Protein AF-A0A1V9YGA6-F1 (afdb_monomer)

Foldseek 3Di:
DDDDPRDDDVQLDDDDPDFLLLLLVVLQVVVVVVVDHQDDPVSSVVSSVCQLPQAAADLDLVVQVVVLVVDQPSWDWDQDPVRDIDIDTSSRHVSLCCQCVVCSVPDPDHHPLVSLLSSLVSDDPVCSLVSQQDAEDAASRCQHHCNQVNSLVSNCVVDDVVHDGHYHYDNVRNCVVVVVVVVCCPDPCNVVQDQDPVNCVVPPPVVCVVRPD

Nearest PDB structures (foldseek):
  4efh-assembly1_A  TM=9.835E-01  e=3.937E-31  Acanthamoeba castellanii
  3ci5-assembly1_A  TM=9.896E-01  e=4.654E-31  unclassified
  8oh4-assembly1_C  TM=9.744E-01  e=7.691E-31  Drosophila
  6jh8-assembly1_A  TM=9.858E-01  e=1.589E-30  Oryctolagus cuniculus
  5ce3-assembly1_A  TM=9.879E-01  e=3.470E-30  Spodoptera frugiperda

InterPro domains:
  IPR004000 Actin family [PF00022] (1-213)
  IPR004000 Actin family [PTHR11937] (1-207)
  IPR004000 Actin family [SM00268] (1-213)
  IPR004001 Actin, conserved site [PS00432] (194-202)
  IPR043129 ATPase, nucleotide binding domain [SSF53067] (1-213)

Structure (mmCIF, N/CA/C/O backbone):
data_AF-A0A1V9YGA6-F1
#
_entry.id   AF-A0A1V9YGA6-F1
#
loop_
_atom_site.group_PDB
_atom_site.id
_atom_site.type_symbol
_atom_site.label_atom_id
_atom_site.label_alt_id
_atom_site.label_comp_id
_atom_site.label_asym_id
_atom_site.label_entity_id
_atom_site.label_seq_id
_atom_site.pdbx_PDB_ins_code
_atom_site.Cartn_x
_atom_site.Cartn_y
_atom_site.Cartn_z
_atom_site.occupancy
_atom_site.B_iso_or_equiv
_atom_site.auth_seq_id
_atom_site.auth_comp_id
_atom_site.auth_asym_id
_atom_site.auth_atom_id
_atom_site.pdbx_PDB_model_num
ATOM 1 N N . VAL A 1 1 ? 3.857 -4.820 -9.522 1.00 95.25 1 VAL A N 1
ATOM 2 C CA . VAL A 1 1 ? 4.664 -4.749 -10.762 1.00 95.25 1 VAL A CA 1
ATOM 3 C C . VAL A 1 1 ? 5.650 -5.904 -10.721 1.00 95.25 1 VAL A C 1
ATOM 5 O O . VAL A 1 1 ? 6.472 -5.903 -9.812 1.00 95.25 1 VAL A O 1
ATOM 8 N N . PRO A 1 2 ? 5.528 -6.907 -11.602 1.00 96.94 2 PRO A N 1
ATOM 9 C CA . PRO A 1 2 ? 6.488 -8.002 -11.688 1.00 96.94 2 PRO A CA 1
ATOM 10 C C . PRO A 1 2 ? 7.711 -7.561 -12.500 1.00 96.94 2 PRO A C 1
ATOM 12 O O . PRO A 1 2 ? 7.572 -6.895 -13.528 1.00 96.94 2 PRO A O 1
ATOM 15 N N . ILE A 1 3 ? 8.900 -7.901 -12.004 1.00 97.00 3 ILE A N 1
ATOM 16 C CA . ILE A 1 3 ? 10.194 -7.541 -12.592 1.00 97.00 3 ILE A CA 1
ATOM 17 C C . ILE A 1 3 ? 11.031 -8.813 -12.674 1.00 97.00 3 ILE A C 1
ATOM 19 O O . ILE A 1 3 ? 11.129 -9.541 -11.686 1.00 97.00 3 ILE A O 1
ATOM 23 N N . TYR A 1 4 ? 11.637 -9.063 -13.829 1.00 95.56 4 TYR A N 1
ATOM 24 C CA . TYR A 1 4 ? 12.538 -10.189 -14.055 1.00 95.56 4 TYR A CA 1
ATOM 25 C C . TYR A 1 4 ? 13.788 -9.699 -14.789 1.00 95.56 4 TYR A C 1
ATOM 27 O O . TYR A 1 4 ? 13.680 -8.916 -15.729 1.00 95.56 4 TYR A O 1
ATOM 35 N N . GLU A 1 5 ? 14.972 -10.076 -14.296 1.00 93.44 5 GLU A N 1
ATOM 36 C CA . GLU A 1 5 ? 16.281 -9.657 -14.839 1.00 93.44 5 GLU A CA 1
ATOM 37 C C . GLU A 1 5 ? 16.422 -8.142 -15.103 1.00 93.44 5 GLU A C 1
ATOM 39 O O . GLU A 1 5 ? 17.083 -7.701 -16.038 1.00 93.44 5 GLU A O 1
ATOM 44 N N . GLY A 1 6 ? 15.798 -7.319 -14.252 1.00 90.31 6 GLY A N 1
ATOM 45 C CA . GLY A 1 6 ? 15.857 -5.856 -14.343 1.00 90.31 6 GLY A CA 1
ATOM 46 C C . GLY A 1 6 ? 14.790 -5.212 -15.234 1.00 90.31 6 GLY A C 1
ATOM 47 O O . GLY A 1 6 ? 14.682 -3.988 -15.234 1.00 90.31 6 GLY A O 1
ATOM 48 N N . TYR A 1 7 ? 13.952 -5.999 -15.913 1.00 90.69 7 TYR A N 1
ATOM 49 C CA . TYR A 1 7 ? 12.876 -5.495 -16.768 1.00 90.69 7 TYR A CA 1
ATOM 50 C C . TYR A 1 7 ? 11.504 -5.730 -16.139 1.00 90.69 7 TYR A C 1
ATOM 52 O O . TYR A 1 7 ? 11.200 -6.812 -15.636 1.00 90.69 7 TYR A O 1
ATOM 60 N N . ALA A 1 8 ? 10.655 -4.702 -16.164 1.00 94.56 8 ALA A N 1
ATOM 61 C CA . ALA A 1 8 ? 9.255 -4.850 -15.787 1.00 94.56 8 ALA A CA 1
ATOM 62 C C . ALA A 1 8 ? 8.503 -5.631 -16.872 1.00 94.56 8 ALA A C 1
ATOM 64 O O . ALA A 1 8 ? 8.746 -5.418 -18.054 1.00 94.56 8 ALA A O 1
ATOM 65 N N . LEU A 1 9 ? 7.563 -6.495 -16.479 1.00 95.56 9 LEU A N 1
ATOM 66 C CA . LEU A 1 9 ? 6.724 -7.266 -17.405 1.00 95.56 9 LEU A CA 1
ATOM 67 C C . LEU A 1 9 ? 5.367 -6.559 -17.582 1.00 95.56 9 LEU A C 1
ATOM 69 O O . LEU A 1 9 ? 4.483 -6.735 -16.735 1.00 95.56 9 LEU A O 1
ATOM 73 N N . PRO A 1 10 ? 5.153 -5.752 -18.645 1.00 94.25 10 PRO A N 1
ATOM 74 C CA . PRO A 1 10 ? 4.028 -4.814 -18.697 1.00 94.25 10 PRO A CA 1
ATOM 75 C C . PRO A 1 10 ? 2.664 -5.507 -18.734 1.00 94.25 10 PRO A C 1
ATOM 77 O O . PRO A 1 10 ? 1.721 -5.058 -18.087 1.00 94.25 10 PRO A O 1
ATOM 80 N N . HIS A 1 11 ? 2.577 -6.645 -19.429 1.00 94.94 11 HIS A N 1
ATOM 81 C CA . HIS A 1 11 ? 1.357 -7.448 -19.568 1.00 94.94 11 HIS A CA 1
ATOM 82 C C . HIS A 1 11 ? 0.834 -7.998 -18.229 1.00 94.94 11 HIS A C 1
ATOM 84 O O . HIS A 1 11 ? -0.358 -8.274 -18.083 1.00 94.94 11 HIS A O 1
ATOM 90 N N . ALA A 1 12 ? 1.717 -8.148 -17.241 1.00 96.62 12 ALA A N 1
ATOM 91 C CA . ALA A 1 12 ? 1.382 -8.684 -15.933 1.00 96.62 12 ALA A CA 1
ATOM 92 C C . ALA A 1 12 ? 1.153 -7.587 -14.878 1.00 96.62 12 ALA A C 1
ATOM 94 O O . ALA A 1 12 ? 0.741 -7.904 -13.762 1.00 96.62 12 ALA A O 1
ATOM 95 N N . ILE A 1 13 ? 1.354 -6.302 -15.199 1.00 96.62 13 ILE A N 1
ATOM 96 C CA . ILE A 1 13 ? 1.106 -5.192 -14.267 1.00 96.62 13 ILE A CA 1
ATOM 97 C C . ILE A 1 13 ? -0.392 -5.088 -13.949 1.00 96.62 13 ILE A C 1
ATOM 99 O O . ILE A 1 13 ? -1.245 -5.068 -14.832 1.00 96.62 13 ILE A O 1
ATOM 103 N N . VAL A 1 14 ? -0.705 -4.991 -12.656 1.00 96.00 14 VAL A N 1
ATOM 104 C CA . VAL A 1 14 ? -2.055 -4.740 -12.144 1.00 96.00 14 VAL A CA 1
ATOM 105 C C . VAL A 1 14 ? -2.049 -3.406 -11.408 1.00 96.00 14 VAL A C 1
ATOM 107 O O . VAL A 1 14 ? -1.163 -3.148 -10.590 1.00 96.00 14 VAL A O 1
ATOM 110 N N . ARG A 1 15 ? -3.036 -2.563 -11.712 1.00 95.19 15 ARG A N 1
ATOM 111 C CA . ARG A 1 15 ? -3.280 -1.290 -11.036 1.00 95.19 15 ARG A CA 1
ATOM 112 C C . ARG A 1 15 ? -4.522 -1.425 -10.166 1.00 95.19 15 ARG A C 1
ATOM 114 O O . ARG A 1 15 ? -5.554 -1.887 -10.639 1.00 95.19 15 ARG A O 1
ATOM 121 N N . LEU A 1 16 ? -4.404 -0.983 -8.922 1.00 94.94 16 LEU A N 1
ATOM 122 C CA . LEU A 1 16 ? -5.501 -0.904 -7.972 1.00 94.94 16 LEU A CA 1
ATOM 123 C C . LEU A 1 16 ? -5.692 0.565 -7.587 1.00 94.94 16 LEU A C 1
ATOM 125 O O . LEU A 1 16 ? -4.798 1.171 -6.998 1.00 94.94 16 LEU A O 1
ATOM 129 N N . ASP A 1 17 ? -6.851 1.135 -7.912 1.00 95.56 17 ASP A N 1
ATOM 130 C CA . ASP A 1 17 ? -7.219 2.505 -7.528 1.00 95.56 17 ASP A CA 1
ATOM 131 C C . ASP A 1 17 ? -7.772 2.530 -6.090 1.00 95.56 17 ASP A C 1
ATOM 133 O O . ASP A 1 17 ? -8.913 2.917 -5.832 1.00 95.56 17 ASP A O 1
ATOM 137 N N . LEU A 1 18 ? -6.957 2.051 -5.149 1.00 95.31 18 LEU A N 1
ATOM 138 C CA . LEU A 1 18 ? -7.221 2.024 -3.712 1.00 95.31 18 LEU A CA 1
ATOM 139 C C . LEU A 1 18 ? -5.894 2.182 -2.970 1.00 95.31 18 LEU A C 1
ATOM 141 O O . LEU A 1 18 ? -4.978 1.376 -3.135 1.00 95.31 18 LEU A O 1
ATOM 145 N N . ALA A 1 19 ? -5.773 3.236 -2.167 1.00 95.44 19 ALA A N 1
ATOM 146 C CA . ALA A 1 19 ? -4.535 3.550 -1.463 1.00 95.44 19 ALA A CA 1
ATOM 147 C C . ALA A 1 19 ? -4.798 4.276 -0.136 1.00 95.44 19 ALA A C 1
ATOM 149 O O . ALA A 1 19 ? -5.919 4.367 0.358 1.00 95.44 19 ALA A O 1
ATOM 150 N N . GLY A 1 20 ? -3.740 4.829 0.466 1.00 96.00 20 GLY A N 1
ATOM 151 C CA . GLY A 1 20 ? -3.806 5.467 1.781 1.00 96.00 20 GLY A CA 1
ATOM 152 C C . GLY A 1 20 ? -4.813 6.614 1.908 1.00 96.00 20 GLY A C 1
ATOM 153 O O . GLY A 1 20 ? -5.231 6.886 3.030 1.00 96.00 20 GLY A O 1
ATOM 154 N N . ARG A 1 21 ? -5.201 7.268 0.806 1.00 96.38 21 ARG A N 1
ATOM 155 C CA . ARG A 1 21 ? -6.234 8.310 0.808 1.00 96.38 21 ARG A CA 1
ATOM 156 C C . ARG A 1 21 ? -7.615 7.717 1.087 1.00 96.38 21 ARG A C 1
ATOM 158 O O . ARG A 1 21 ? -8.263 8.164 2.025 1.00 96.38 21 ARG A O 1
ATOM 165 N N . ASP A 1 22 ? -7.991 6.672 0.349 1.00 97.00 22 ASP A N 1
ATOM 166 C CA . ASP A 1 22 ? -9.248 5.945 0.551 1.00 97.00 22 ASP A CA 1
ATOM 167 C C . ASP A 1 22 ? -9.341 5.397 1.984 1.00 97.00 22 ASP A C 1
ATOM 169 O O . ASP A 1 22 ? -10.398 5.447 2.604 1.00 97.00 22 ASP A O 1
ATOM 173 N N . LEU A 1 23 ? -8.212 4.944 2.549 1.00 97.62 23 LEU A N 1
ATOM 174 C CA . LEU A 1 23 ? -8.156 4.481 3.940 1.00 97.62 23 LEU A CA 1
ATOM 175 C C . LEU A 1 23 ? -8.403 5.605 4.955 1.00 97.62 23 LEU A C 1
ATOM 177 O O . LEU A 1 23 ? -9.063 5.373 5.961 1.00 97.62 23 LEU A O 1
ATOM 181 N N . THR A 1 24 ? -7.877 6.813 4.719 1.00 97.44 24 THR A N 1
ATOM 182 C CA . THR A 1 24 ? -8.172 7.967 5.587 1.00 97.44 24 THR A CA 1
ATOM 183 C C . THR A 1 24 ? -9.657 8.314 5.520 1.00 97.44 24 THR A C 1
ATOM 185 O O . THR A 1 24 ? -10.277 8.508 6.560 1.00 97.44 24 THR A O 1
ATOM 188 N N . ASP A 1 25 ? -10.237 8.338 4.320 1.00 95.94 25 ASP A N 1
ATOM 189 C CA . ASP A 1 25 ? -11.648 8.688 4.130 1.00 95.94 25 ASP A CA 1
ATOM 190 C C . ASP A 1 25 ? -12.573 7.626 4.760 1.00 95.94 25 ASP A C 1
ATOM 192 O O . ASP A 1 25 ? -13.565 7.956 5.412 1.00 95.94 25 ASP A O 1
ATOM 196 N N . TYR A 1 26 ? -12.205 6.345 4.666 1.00 96.88 26 TYR A N 1
ATOM 197 C CA . TYR A 1 26 ? -12.905 5.270 5.367 1.00 96.88 26 TYR A CA 1
ATOM 198 C C . TYR A 1 26 ? -12.770 5.371 6.888 1.00 96.88 26 TYR A C 1
ATOM 200 O O . TYR A 1 26 ? -13.758 5.193 7.598 1.00 96.88 26 TYR A O 1
ATOM 208 N N . MET A 1 27 ? -11.581 5.709 7.398 1.00 96.81 27 MET A N 1
ATOM 209 C CA . MET A 1 27 ? -11.377 5.910 8.831 1.00 96.81 27 MET A CA 1
ATOM 210 C C . MET A 1 27 ? -12.248 7.051 9.368 1.00 96.81 27 MET A C 1
ATOM 212 O O . MET A 1 27 ? -12.872 6.898 10.412 1.00 96.81 27 MET A O 1
ATOM 216 N N . MET A 1 28 ? -12.357 8.165 8.635 1.00 95.81 28 MET A N 1
ATOM 217 C CA . MET A 1 28 ? -13.267 9.265 8.985 1.00 95.81 28 MET A CA 1
ATOM 218 C C . MET A 1 28 ? -14.719 8.778 9.087 1.00 95.81 28 MET A C 1
ATOM 220 O O . MET A 1 28 ? -15.415 9.101 10.051 1.00 95.81 28 MET A O 1
ATOM 224 N N . LYS A 1 29 ? -15.164 7.954 8.127 1.00 94.88 29 LYS A N 1
ATOM 225 C CA . LYS A 1 29 ? -16.514 7.376 8.120 1.00 94.88 29 LYS A CA 1
ATOM 226 C C . LYS A 1 29 ? -16.776 6.525 9.367 1.00 94.88 29 LYS A C 1
ATOM 228 O O . LYS A 1 29 ? -17.759 6.769 10.058 1.00 94.88 29 LYS A O 1
ATOM 233 N N . ILE A 1 30 ? -15.900 5.572 9.686 1.00 95.31 30 ILE A N 1
ATOM 234 C CA . ILE A 1 30 ? -16.116 4.668 10.833 1.00 95.31 30 ILE A CA 1
ATOM 235 C C . ILE A 1 30 ? -15.902 5.356 12.190 1.00 95.31 30 ILE A C 1
ATOM 237 O O . ILE A 1 30 ? -16.513 4.961 13.175 1.00 95.31 30 ILE A O 1
ATOM 241 N N . LEU A 1 31 ? -15.100 6.425 12.260 1.00 95.19 31 LEU A N 1
ATOM 242 C CA . LEU A 1 31 ? -15.012 7.267 13.462 1.00 95.19 31 LEU A CA 1
ATOM 243 C C . LEU A 1 31 ? -16.302 8.065 13.694 1.00 95.19 31 LEU A C 1
ATOM 245 O O . LEU A 1 31 ? -16.722 8.232 14.840 1.00 95.19 31 LEU A O 1
ATOM 249 N N . THR A 1 32 ? -16.973 8.477 12.614 1.00 93.62 32 THR A N 1
ATOM 250 C CA . THR A 1 32 ? -18.282 9.143 12.692 1.00 93.62 32 THR A CA 1
ATOM 251 C C . THR A 1 32 ? -19.345 8.206 13.277 1.00 93.62 32 THR A C 1
ATOM 253 O O . THR A 1 32 ? -20.190 8.659 14.046 1.00 93.62 32 THR A O 1
ATOM 256 N N . GLU A 1 33 ? -19.270 6.895 13.008 1.00 89.56 33 GLU A N 1
ATOM 257 C CA . GLU A 1 33 ? -20.155 5.876 13.611 1.00 89.56 33 GLU A CA 1
ATOM 258 C C . GLU A 1 33 ? -20.021 5.815 15.147 1.00 89.56 33 GLU A C 1
ATOM 260 O O . GLU A 1 33 ? -21.002 5.542 15.836 1.00 89.56 33 GLU A O 1
ATOM 265 N N . ARG A 1 34 ? -18.833 6.124 15.696 1.00 86.44 34 ARG A N 1
ATOM 266 C CA . ARG A 1 34 ? -18.583 6.251 17.148 1.00 86.44 34 ARG A CA 1
ATOM 267 C C . ARG A 1 34 ? -18.947 7.626 17.727 1.00 86.44 34 ARG A C 1
ATOM 269 O O . ARG A 1 34 ? -18.805 7.831 18.929 1.00 86.44 34 ARG A O 1
ATOM 276 N N . GLY A 1 35 ? -19.405 8.565 16.899 1.00 89.94 35 GLY A N 1
ATOM 277 C CA . GLY A 1 35 ? -19.748 9.929 17.311 1.00 89.94 35 GLY A CA 1
ATOM 278 C C . GLY A 1 35 ? -18.611 10.949 17.182 1.00 89.94 35 GLY A C 1
ATOM 279 O O . GLY A 1 35 ? -18.813 12.112 17.527 1.00 89.94 35 GLY A O 1
ATOM 280 N N . TYR A 1 36 ? -17.444 10.563 16.652 1.00 90.75 36 TYR A N 1
ATOM 281 C CA . TYR A 1 36 ? -16.358 11.498 16.343 1.00 90.75 36 TYR A CA 1
ATOM 282 C C . TYR A 1 36 ? -16.490 12.002 14.903 1.00 90.75 36 TYR A C 1
ATOM 284 O O . TYR A 1 36 ? -16.129 11.309 13.953 1.00 90.75 36 TYR A O 1
ATOM 292 N N . SER A 1 37 ? -17.022 13.212 14.736 1.00 91.00 37 SER A N 1
ATOM 293 C CA . SER A 1 37 ? -17.212 13.816 13.416 1.00 91.00 37 SER A CA 1
ATOM 294 C C . SER A 1 37 ? -16.003 14.662 13.019 1.00 91.00 37 SER A C 1
ATOM 296 O O . SER A 1 37 ? -15.694 15.653 13.674 1.00 91.00 37 SER A O 1
ATOM 298 N N . PHE A 1 38 ? -15.351 14.280 11.923 1.00 91.56 38 PHE A N 1
ATOM 299 C CA . PHE A 1 38 ? -14.269 15.028 11.284 1.00 91.56 38 PHE A CA 1
ATOM 300 C C . PHE A 1 38 ? -14.746 15.422 9.884 1.00 91.56 38 PHE A C 1
ATOM 302 O O . PHE A 1 38 ? -14.993 14.550 9.052 1.00 91.56 38 PHE A O 1
ATOM 309 N N . THR A 1 39 ? -14.909 16.716 9.610 1.00 89.62 39 THR A N 1
ATOM 310 C CA . THR A 1 39 ? -15.531 17.209 8.363 1.00 89.62 39 THR A CA 1
ATOM 311 C C . THR A 1 39 ? -14.628 18.128 7.550 1.00 89.62 39 THR A C 1
ATOM 313 O O . THR A 1 39 ? -14.768 18.216 6.329 1.00 89.62 39 THR A O 1
ATOM 316 N N . THR A 1 40 ? -13.679 18.800 8.195 1.00 92.12 40 THR A N 1
ATOM 317 C CA . THR A 1 40 ? -12.800 19.770 7.542 1.00 92.12 40 THR A CA 1
ATOM 318 C C . THR A 1 40 ? -11.551 19.112 6.954 1.00 92.12 40 THR A C 1
ATOM 320 O O . THR A 1 40 ? -11.140 18.009 7.321 1.00 92.12 40 THR A O 1
ATOM 323 N N . THR A 1 41 ? -10.882 19.820 6.045 1.00 90.88 41 THR A N 1
ATOM 324 C CA . THR A 1 41 ? -9.607 19.367 5.469 1.00 90.88 41 THR A CA 1
ATOM 325 C C . THR A 1 41 ? -8.481 19.297 6.501 1.00 90.88 41 THR A C 1
ATOM 327 O O . THR A 1 41 ? -7.597 18.459 6.362 1.00 90.88 41 THR A O 1
ATOM 330 N N . ALA A 1 42 ? -8.506 20.149 7.531 1.00 91.69 42 ALA A N 1
ATOM 331 C CA . ALA A 1 42 ? -7.532 20.113 8.621 1.00 91.69 42 ALA A CA 1
ATOM 332 C C . ALA A 1 42 ? -7.749 18.885 9.516 1.00 91.69 42 ALA A C 1
ATOM 334 O O . ALA A 1 42 ? -6.807 18.164 9.832 1.00 91.69 42 ALA A O 1
ATOM 335 N N . GLU A 1 43 ? -9.003 18.588 9.849 1.00 92.19 43 GLU A N 1
ATOM 336 C CA . GLU A 1 43 ? -9.378 17.396 10.614 1.00 92.19 43 GLU A CA 1
ATOM 337 C C . GLU A 1 43 ? -9.040 16.096 9.878 1.00 92.19 43 GLU A C 1
ATOM 339 O O . GLU A 1 43 ? -8.632 15.114 10.494 1.00 92.19 43 GLU A O 1
ATOM 344 N N . ARG A 1 44 ? -9.117 16.094 8.545 1.00 94.44 44 ARG A N 1
ATOM 345 C CA . ARG A 1 44 ? -8.665 14.958 7.735 1.00 94.44 44 ARG A CA 1
ATOM 346 C C . ARG A 1 44 ? -7.182 14.636 7.931 1.00 94.44 44 ARG A C 1
ATOM 348 O O . ARG A 1 44 ? -6.811 13.462 7.921 1.00 94.44 44 ARG A O 1
ATOM 355 N N . GLU A 1 45 ? -6.336 15.646 8.133 1.00 96.25 45 GLU A N 1
ATOM 356 C CA . GLU A 1 45 ? -4.919 15.429 8.447 1.00 96.25 45 GLU A CA 1
ATOM 357 C C . GLU A 1 45 ? -4.730 14.835 9.846 1.00 96.25 45 GLU A C 1
ATOM 359 O O . GLU A 1 45 ? -3.855 13.989 10.027 1.00 96.25 45 GLU A O 1
ATOM 364 N N . ILE A 1 46 ? -5.596 15.186 10.802 1.00 95.62 46 ILE A N 1
ATOM 365 C CA . ILE A 1 46 ? -5.628 14.542 12.122 1.00 95.62 46 ILE A CA 1
ATOM 366 C C . ILE A 1 46 ? -5.967 13.059 11.957 1.00 95.62 46 ILE A C 1
ATOM 368 O O . ILE A 1 46 ? -5.235 12.203 12.444 1.00 95.62 46 ILE A O 1
ATOM 372 N N . VAL A 1 47 ? -7.010 12.720 11.190 1.00 96.62 47 VAL A N 1
ATOM 373 C CA . VAL A 1 47 ? -7.365 11.311 10.942 1.00 96.62 47 VAL A CA 1
ATOM 374 C C . VAL A 1 47 ? -6.256 10.566 10.200 1.00 96.62 47 VAL A C 1
ATOM 376 O O . VAL A 1 47 ? -5.993 9.400 10.495 1.00 96.62 47 VAL A O 1
ATOM 379 N N . ARG A 1 48 ? -5.536 11.225 9.283 1.00 97.31 48 ARG A N 1
ATOM 380 C CA . ARG A 1 48 ? -4.339 10.643 8.659 1.00 97.31 48 ARG A CA 1
ATOM 381 C C . ARG A 1 48 ? -3.247 10.341 9.693 1.00 97.31 48 ARG A C 1
ATOM 383 O O . ARG A 1 48 ? -2.652 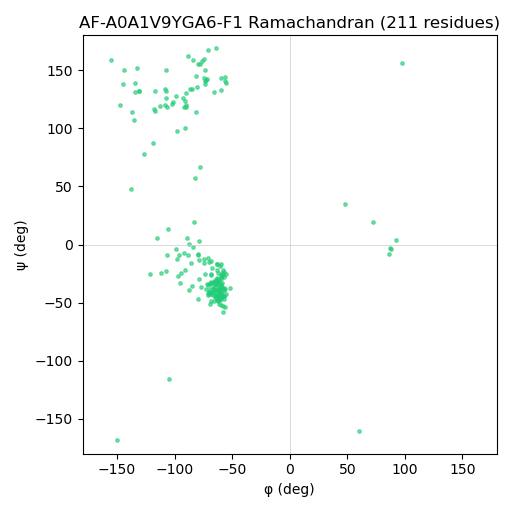9.269 9.611 1.00 97.31 48 ARG A O 1
ATOM 390 N N . ASP A 1 49 ? -2.994 11.232 10.647 1.00 97.06 49 ASP A N 1
ATOM 391 C CA . ASP A 1 49 ? -2.007 11.012 11.713 1.00 97.06 49 ASP A CA 1
ATOM 392 C C . ASP A 1 49 ? -2.431 9.883 12.668 1.00 97.06 49 ASP A C 1
ATOM 394 O O . ASP A 1 49 ? -1.631 8.993 12.959 1.00 97.06 49 ASP A O 1
ATOM 398 N N . ILE A 1 50 ? -3.709 9.841 13.068 1.00 96.56 50 ILE A N 1
ATOM 399 C CA . ILE A 1 50 ? -4.276 8.734 13.858 1.00 96.56 50 ILE A CA 1
ATOM 400 C C . ILE A 1 50 ? -4.084 7.411 13.109 1.00 96.56 50 ILE A C 1
ATOM 402 O O . ILE A 1 50 ? -3.616 6.426 13.689 1.00 96.56 50 ILE A O 1
ATOM 406 N N . LYS A 1 51 ? -4.399 7.394 11.807 1.00 97.19 51 LYS A N 1
ATOM 407 C CA . LYS A 1 51 ? -4.208 6.231 10.940 1.00 97.19 51 LYS A CA 1
ATOM 408 C C . LYS A 1 51 ? -2.752 5.776 10.971 1.00 97.19 51 LYS A C 1
ATOM 410 O O . LYS A 1 51 ? -2.483 4.619 11.264 1.00 97.19 51 LYS A O 1
ATOM 415 N N . GLU A 1 52 ? -1.806 6.669 10.709 1.00 96.69 52 GLU A N 1
ATOM 416 C CA . GLU A 1 52 ? -0.380 6.323 10.652 1.00 96.69 52 GLU A CA 1
ATOM 417 C C . GLU A 1 52 ? 0.187 5.853 12.003 1.00 96.69 52 GLU A C 1
ATOM 419 O O . GLU A 1 52 ? 1.039 4.966 12.018 1.00 96.69 52 GLU A O 1
ATOM 424 N N . LYS A 1 53 ? -0.294 6.392 13.131 1.00 96.38 53 LYS A N 1
ATOM 425 C CA . LYS A 1 53 ? 0.233 6.068 14.469 1.00 96.38 53 LYS A CA 1
ATOM 426 C C . LYS A 1 53 ? -0.411 4.855 15.131 1.00 96.38 53 LYS A C 1
ATOM 428 O O . LYS A 1 53 ? 0.271 4.117 15.842 1.00 96.38 53 LYS A O 1
ATOM 433 N N . LEU A 1 54 ? -1.726 4.680 14.985 1.00 97.06 54 LEU A N 1
ATOM 434 C CA . LEU A 1 54 ? -2.481 3.726 15.804 1.00 97.06 54 LEU A CA 1
ATOM 435 C C . LEU A 1 54 ? -2.934 2.480 15.049 1.00 97.06 54 LEU A C 1
ATOM 437 O O . LEU A 1 54 ? -3.191 1.463 15.703 1.00 97.06 54 LEU A O 1
ATOM 441 N N . THR A 1 55 ? -3.052 2.534 13.723 1.00 97.69 55 THR A N 1
ATOM 442 C CA . THR A 1 55 ? -3.578 1.401 12.950 1.00 97.69 55 THR A CA 1
ATOM 443 C C . THR A 1 55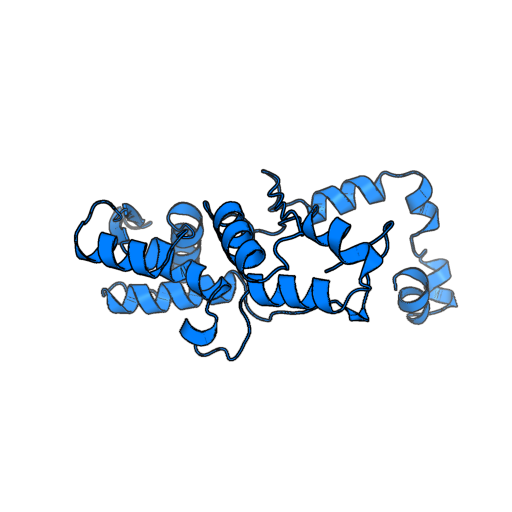 ? -2.533 0.313 12.723 1.00 97.69 55 THR A C 1
ATOM 445 O O . THR A 1 55 ? -1.324 0.544 12.769 1.00 97.69 55 THR A O 1
ATOM 448 N N . TYR A 1 56 ? -3.018 -0.903 12.512 1.00 97.94 56 TYR A N 1
ATOM 449 C CA . TYR A 1 56 ? -2.214 -2.090 12.246 1.00 97.94 56 TYR A CA 1
ATOM 450 C C . TYR A 1 56 ? -3.058 -3.102 11.474 1.00 97.94 56 TYR A C 1
ATOM 452 O O . TYR A 1 56 ? -4.284 -3.037 11.498 1.00 97.94 56 TYR A O 1
ATOM 460 N N . ILE A 1 57 ? -2.413 -4.032 10.781 1.00 98.06 57 ILE A N 1
ATOM 461 C CA . ILE A 1 57 ? -3.103 -5.103 10.065 1.00 98.06 57 ILE A CA 1
ATOM 462 C C . ILE A 1 57 ? -3.217 -6.320 10.978 1.00 98.06 57 ILE A C 1
ATOM 464 O O . ILE A 1 57 ? -2.214 -6.815 11.492 1.00 98.06 57 ILE A O 1
ATOM 468 N N . ALA A 1 58 ? -4.446 -6.805 11.151 1.00 97.38 58 ALA A N 1
ATOM 469 C CA . ALA A 1 58 ? -4.721 -8.054 11.845 1.00 97.38 58 ALA A CA 1
ATOM 470 C C . ALA A 1 58 ? -4.308 -9.254 10.979 1.00 97.38 58 ALA A C 1
ATOM 472 O O . ALA A 1 58 ? -4.522 -9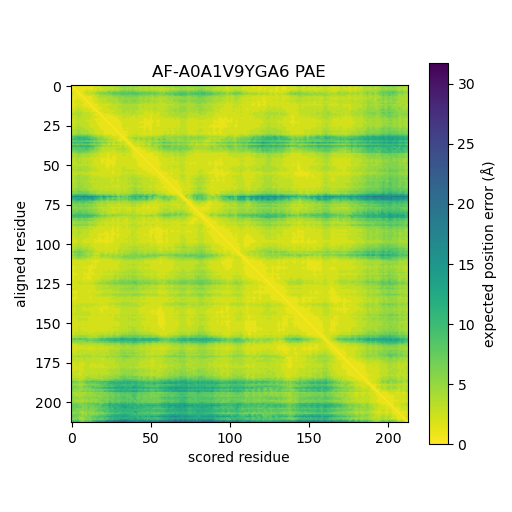.260 9.761 1.00 97.38 58 ALA A O 1
ATOM 473 N N . LEU A 1 59 ? -3.744 -10.291 11.606 1.00 96.69 59 LEU A N 1
ATOM 474 C CA . LEU A 1 59 ? -3.413 -11.548 10.923 1.00 96.69 59 LEU A CA 1
ATOM 475 C C . LEU A 1 59 ? -4.675 -12.347 10.568 1.00 96.69 59 LEU A C 1
ATOM 477 O O . LEU A 1 59 ? -4.722 -13.030 9.543 1.00 96.69 59 LEU A O 1
ATOM 481 N N . ASP A 1 60 ? -5.686 -12.280 11.428 1.00 96.25 60 ASP A N 1
ATOM 482 C CA . ASP A 1 60 ? -6.995 -12.886 11.234 1.00 96.25 60 ASP A CA 1
ATOM 483 C C . ASP A 1 60 ? -8.072 -11.879 11.634 1.00 96.25 60 ASP A C 1
ATOM 485 O O . ASP A 1 60 ? -8.221 -11.548 12.809 1.00 96.25 60 ASP A O 1
ATOM 489 N N . PHE A 1 61 ? -8.767 -11.334 10.638 1.00 95.25 61 PHE A N 1
ATOM 490 C CA . PHE A 1 61 ? -9.705 -10.238 10.849 1.00 95.25 61 PHE A CA 1
ATOM 491 C C . PHE A 1 61 ? -10.893 -10.648 11.729 1.00 95.25 61 PHE A C 1
ATOM 493 O O . PHE A 1 61 ? -11.260 -9.916 12.648 1.00 95.25 61 PHE A O 1
ATOM 500 N N . ASP A 1 62 ? -11.462 -11.831 11.492 1.00 95.44 62 ASP A N 1
ATOM 501 C CA . ASP A 1 62 ? -12.640 -12.304 12.220 1.00 95.44 62 ASP A CA 1
ATOM 502 C C . ASP A 1 62 ? -12.306 -12.619 13.682 1.00 95.44 62 ASP A C 1
ATOM 504 O O . ASP A 1 62 ? -13.098 -12.333 14.586 1.00 95.44 62 ASP A O 1
ATOM 508 N N . GLN A 1 63 ? -11.122 -13.181 13.940 1.00 95.25 63 GLN A N 1
ATOM 509 C CA . GLN A 1 63 ? -10.650 -13.411 15.303 1.00 95.25 63 GLN A CA 1
ATOM 510 C C . GLN A 1 63 ? -10.349 -12.097 16.041 1.00 95.25 63 GLN A C 1
ATOM 512 O O . GLN A 1 63 ? -10.711 -11.956 17.213 1.00 95.25 63 GLN A O 1
ATOM 517 N N . GLU A 1 64 ? -9.735 -11.122 15.369 1.00 95.81 64 GLU A N 1
ATOM 518 C CA . GLU A 1 64 ? -9.457 -9.805 15.954 1.00 95.81 64 GLU A CA 1
ATOM 519 C C . GLU A 1 64 ? -10.760 -9.053 16.271 1.00 95.81 64 GLU A C 1
ATOM 521 O O . GLU A 1 64 ? -10.892 -8.462 17.343 1.00 95.81 64 GLU A O 1
ATOM 526 N N . MET A 1 65 ? -11.773 -9.149 15.398 1.00 95.75 65 MET A N 1
ATOM 527 C CA . MET A 1 65 ? -13.112 -8.598 15.640 1.00 95.75 65 MET A CA 1
ATOM 528 C C . MET A 1 65 ? -13.777 -9.193 16.885 1.00 95.75 65 MET A C 1
ATOM 530 O O . MET A 1 65 ? -14.356 -8.444 17.672 1.00 95.75 65 MET A O 1
ATOM 534 N N . LYS A 1 66 ? -13.679 -10.514 17.093 1.00 95.31 66 LYS A N 1
ATOM 535 C CA . LYS A 1 66 ? -14.202 -11.171 18.307 1.00 95.31 66 LYS A CA 1
ATOM 536 C C . LYS A 1 66 ? -13.478 -10.684 19.559 1.00 95.31 66 LYS A C 1
ATOM 538 O O . LYS A 1 66 ? -14.119 -10.279 20.522 1.00 95.31 66 LYS A O 1
ATOM 543 N N . THR A 1 67 ? -12.150 -10.628 19.503 1.00 94.19 67 THR A N 1
ATOM 544 C CA . THR A 1 67 ? -11.317 -10.162 20.623 1.00 94.19 67 THR A CA 1
ATOM 545 C C . THR A 1 67 ? -11.642 -8.712 20.993 1.00 94.19 67 THR A C 1
ATOM 547 O O . THR A 1 67 ? -11.756 -8.385 22.172 1.00 94.19 67 THR A O 1
ATOM 550 N N . ALA A 1 68 ? -11.858 -7.848 19.996 1.00 93.06 68 ALA A N 1
ATOM 551 C CA . ALA A 1 68 ? -12.243 -6.453 20.202 1.00 93.06 68 ALA A CA 1
ATOM 552 C C . ALA A 1 68 ? -13.656 -6.282 20.786 1.00 93.06 68 ALA A C 1
ATOM 554 O O . ALA A 1 68 ? -13.931 -5.264 21.416 1.00 93.06 68 ALA A O 1
ATOM 555 N N . ALA A 1 69 ? -14.558 -7.241 20.560 1.00 92.62 69 ALA A N 1
ATOM 556 C CA . ALA A 1 69 ? -15.896 -7.233 21.149 1.00 92.62 69 ALA A CA 1
ATOM 557 C C . ALA A 1 69 ? -15.891 -7.708 22.614 1.00 92.62 69 ALA A C 1
ATOM 559 O O . ALA A 1 69 ? -16.724 -7.273 23.404 1.00 92.62 69 ALA A O 1
ATOM 560 N N . GLU A 1 70 ? -14.952 -8.586 22.973 1.00 92.19 70 GLU A N 1
ATOM 561 C CA . GLU A 1 70 ? -14.830 -9.173 24.313 1.00 92.19 70 GLU A CA 1
ATOM 562 C C . GLU A 1 70 ? -13.919 -8.362 25.252 1.00 92.19 70 GLU A C 1
ATOM 564 O O . GLU A 1 70 ? -14.021 -8.492 26.472 1.00 92.19 70 GLU A O 1
ATOM 569 N N . SER A 1 71 ? -13.021 -7.532 24.710 1.00 90.25 71 SER A N 1
ATOM 570 C CA . SER A 1 71 ? -11.994 -6.824 25.480 1.00 90.25 71 SER A CA 1
ATOM 571 C C . SER A 1 71 ? -11.691 -5.425 24.943 1.00 90.25 71 SER A C 1
ATOM 573 O O . SER A 1 71 ? -11.475 -5.225 23.749 1.00 90.25 71 SER A O 1
ATOM 575 N N . SER A 1 72 ? -11.531 -4.465 25.860 1.00 88.31 72 SER A N 1
ATOM 576 C CA . SER A 1 72 ? -11.005 -3.122 25.565 1.00 88.31 72 SER A CA 1
ATOM 577 C C . SER A 1 72 ? -9.476 -3.079 25.427 1.00 88.31 72 SER A C 1
ATOM 579 O O . SER A 1 72 ? -8.906 -2.012 25.222 1.00 88.31 72 SER A O 1
ATOM 581 N N . GLY A 1 73 ? -8.774 -4.215 25.521 1.00 88.00 73 GLY A N 1
ATOM 582 C CA . GLY A 1 73 ? -7.305 -4.269 25.447 1.00 88.00 73 GLY A CA 1
ATOM 583 C C . GLY A 1 73 ? -6.716 -3.814 24.104 1.00 88.00 73 GLY A C 1
ATOM 584 O O . GLY A 1 73 ? -5.528 -3.506 24.020 1.00 88.00 73 GLY A O 1
ATOM 585 N N . LEU A 1 74 ? -7.544 -3.749 23.058 1.00 90.31 74 LEU A N 1
ATOM 586 C CA . LEU A 1 74 ? -7.164 -3.260 21.732 1.00 90.31 74 LEU A CA 1
ATOM 587 C C . LEU A 1 74 ? -7.424 -1.760 21.549 1.00 90.31 74 LEU A C 1
ATOM 589 O O . LEU A 1 74 ? -7.016 -1.195 20.530 1.00 90.31 74 LEU A O 1
ATOM 593 N N . GLU A 1 75 ? -8.074 -1.097 22.502 1.00 94.06 75 GLU A N 1
ATOM 594 C CA . GLU A 1 75 ? -8.330 0.336 22.426 1.00 94.06 75 GLU A CA 1
ATOM 595 C C . GLU A 1 75 ? -7.051 1.137 22.702 1.00 94.06 75 GLU A C 1
ATOM 597 O O . GLU A 1 75 ? -6.202 0.760 23.513 1.00 94.06 75 GLU A O 1
ATOM 602 N N . LYS A 1 76 ? -6.882 2.255 21.993 1.00 95.19 76 LYS A N 1
ATOM 603 C CA . LYS A 1 76 ? -5.812 3.221 22.253 1.00 95.19 76 LYS A CA 1
ATOM 604 C C . LYS A 1 76 ? -6.356 4.635 22.251 1.00 95.19 76 LYS A C 1
ATOM 606 O O . LYS A 1 76 ? -7.132 5.009 21.374 1.00 95.19 76 LYS A O 1
ATOM 611 N N . SER A 1 77 ? -5.873 5.421 23.201 1.00 95.50 77 SER A N 1
ATOM 612 C CA . SER A 1 77 ? -6.171 6.842 23.293 1.00 95.50 77 SER A CA 1
ATOM 613 C C . SER A 1 77 ? -5.294 7.658 22.343 1.00 95.50 77 SER A C 1
ATOM 615 O O . SER A 1 77 ? -4.119 7.341 22.138 1.00 95.50 77 SER A O 1
ATOM 617 N N . TYR A 1 78 ? -5.862 8.721 21.786 1.00 96.06 78 TYR A N 1
ATOM 618 C CA . TYR A 1 78 ? -5.182 9.717 20.968 1.00 96.06 78 TYR A CA 1
ATOM 619 C C . TYR A 1 78 ? -5.552 11.112 21.468 1.00 96.06 78 TYR A C 1
ATOM 621 O O . TYR A 1 78 ? -6.731 11.397 21.665 1.00 96.06 78 TYR A O 1
ATOM 629 N N . GLU A 1 79 ? -4.556 11.971 21.662 1.00 95.56 79 GLU A N 1
ATOM 630 C CA . GLU A 1 79 ? -4.759 13.367 22.049 1.00 95.56 79 GLU A CA 1
ATOM 631 C C . GLU A 1 79 ? -4.879 14.240 20.797 1.00 95.56 79 GLU A C 1
ATOM 633 O O . GLU A 1 79 ? -3.983 14.271 19.951 1.00 95.56 79 GLU A O 1
ATOM 638 N N . LEU A 1 80 ? -6.018 14.913 20.663 1.00 93.19 80 LEU A N 1
ATOM 639 C CA . LEU A 1 80 ? -6.298 15.869 19.603 1.00 93.19 80 LEU A CA 1
ATOM 640 C C . LEU A 1 80 ? -5.535 17.187 19.840 1.00 93.19 80 LEU A C 1
ATOM 642 O O . LEU A 1 80 ? -5.162 17.495 20.971 1.00 93.19 80 LEU A O 1
ATOM 646 N N . PRO A 1 81 ? -5.334 18.017 18.799 1.00 91.81 81 PRO A N 1
ATOM 647 C CA . PRO A 1 81 ? -4.635 19.300 18.936 1.00 91.81 81 PRO A CA 1
ATOM 648 C C . PRO A 1 81 ? -5.282 20.303 19.906 1.00 91.81 81 PRO A C 1
ATOM 650 O O . PRO A 1 81 ? -4.624 21.252 20.322 1.00 91.81 81 PRO A O 1
ATOM 653 N N . ASP A 1 82 ? -6.560 20.123 20.242 1.00 90.81 82 ASP A N 1
ATOM 654 C CA . ASP A 1 82 ? -7.304 20.924 21.222 1.00 90.81 82 ASP A CA 1
ATOM 655 C C . ASP A 1 82 ? -7.161 20.403 22.670 1.00 90.81 82 ASP A C 1
ATOM 657 O O . ASP A 1 82 ? -7.728 20.991 23.591 1.00 90.81 82 ASP A O 1
ATOM 661 N N . GLY A 1 83 ? -6.400 19.320 22.876 1.00 91.56 83 GLY A N 1
ATOM 662 C CA . GLY A 1 83 ? -6.189 18.651 24.161 1.00 91.56 83 GLY A CA 1
ATOM 663 C C . GLY A 1 83 ? -7.243 17.593 24.504 1.00 91.56 83 GLY A C 1
ATOM 664 O O . GLY A 1 83 ? -7.123 16.920 25.530 1.00 91.56 83 GLY A O 1
ATOM 665 N N . ASN A 1 84 ? -8.274 17.405 23.672 1.00 92.44 84 ASN A N 1
ATOM 666 C CA . ASN A 1 84 ? -9.275 16.367 23.901 1.00 92.44 84 ASN A CA 1
ATOM 667 C C . ASN A 1 84 ? -8.706 14.981 23.588 1.00 92.44 84 ASN A C 1
ATOM 669 O O . ASN A 1 84 ? -8.046 14.770 22.573 1.00 92.44 84 ASN A O 1
ATOM 673 N N . VAL A 1 85 ? -9.011 13.998 24.434 1.00 94.50 85 VAL A N 1
ATOM 674 C CA . VAL A 1 85 ? -8.558 12.617 24.237 1.00 94.50 85 VAL A CA 1
ATOM 675 C C . VAL A 1 85 ? -9.696 11.772 23.676 1.00 94.50 85 VAL A C 1
ATOM 677 O O . VAL A 1 85 ? -10.750 11.643 24.298 1.00 94.50 85 VAL A O 1
ATOM 680 N N . ILE A 1 86 ? -9.466 11.164 22.514 1.00 94.44 86 ILE A N 1
ATOM 681 C CA . ILE A 1 86 ? -10.399 10.229 21.877 1.00 94.44 86 ILE A CA 1
ATOM 682 C C . ILE A 1 86 ? -9.880 8.799 21.976 1.00 94.44 86 ILE A C 1
ATOM 684 O O . ILE A 1 86 ? -8.670 8.568 21.994 1.00 94.44 86 ILE A O 1
ATOM 688 N N . VAL A 1 87 ? -10.790 7.828 22.018 1.00 94.56 87 VAL A N 1
ATOM 689 C CA . VAL A 1 87 ? -10.444 6.404 22.105 1.00 94.56 87 VAL A CA 1
ATOM 690 C C . VAL A 1 87 ? -10.743 5.725 20.776 1.00 94.56 87 VAL A C 1
ATOM 692 O O . VAL A 1 87 ? -11.887 5.698 20.320 1.00 94.56 87 VAL A O 1
ATOM 695 N N . ILE A 1 88 ? -9.704 5.158 20.162 1.00 95.62 88 ILE A N 1
ATOM 696 C CA . ILE A 1 88 ? -9.796 4.408 18.908 1.00 95.62 88 ILE A CA 1
ATOM 697 C C . ILE A 1 88 ? -9.740 2.914 19.233 1.00 95.62 88 ILE A C 1
ATOM 699 O O . ILE A 1 88 ? -8.759 2.442 19.812 1.00 95.62 88 ILE A O 1
ATOM 703 N N . GLY A 1 89 ? -10.778 2.171 18.857 1.00 94.88 89 GLY A N 1
ATOM 704 C CA . GLY A 1 89 ? -10.928 0.747 19.136 1.00 94.88 89 GLY A CA 1
ATOM 705 C C . GLY A 1 89 ? -10.675 -0.113 17.904 1.00 94.88 89 GLY A C 1
ATOM 706 O O . GLY A 1 89 ? -9.562 -0.155 17.371 1.00 94.88 89 GLY A O 1
ATOM 707 N N . ASN A 1 90 ? -11.708 -0.822 17.443 1.00 95.38 90 ASN A N 1
ATOM 708 C CA . ASN A 1 90 ? -11.597 -1.743 16.307 1.00 95.38 90 ASN A CA 1
ATOM 709 C C . ASN A 1 90 ? -11.346 -1.042 14.959 1.00 95.38 90 ASN A C 1
ATOM 711 O O . ASN A 1 90 ? -10.884 -1.671 14.006 1.00 95.38 90 ASN A O 1
ATOM 715 N N . GLU A 1 91 ? -11.544 0.277 14.885 1.00 95.94 91 GLU A N 1
ATOM 716 C CA . GLU A 1 91 ? -11.209 1.108 13.726 1.00 95.94 91 GLU A CA 1
ATOM 717 C C . GLU A 1 91 ? -9.721 0.987 13.366 1.00 95.94 91 GLU A C 1
ATOM 719 O O . GLU A 1 91 ? -9.351 1.105 12.194 1.00 95.94 91 GLU A O 1
ATOM 724 N N . ARG A 1 92 ? -8.874 0.684 14.363 1.00 97.19 92 ARG A N 1
ATOM 725 C CA . ARG A 1 92 ? -7.424 0.508 14.217 1.00 97.19 92 ARG A CA 1
ATOM 726 C C . ARG A 1 92 ? -7.047 -0.599 13.232 1.00 97.19 92 ARG A C 1
ATOM 728 O O . ARG A 1 92 ? -6.064 -0.431 12.521 1.00 97.19 92 ARG A O 1
ATOM 735 N N . PHE A 1 93 ? -7.802 -1.695 13.173 1.00 97.38 93 PHE A N 1
ATOM 736 C CA . PHE A 1 93 ? -7.528 -2.801 12.245 1.00 97.38 93 PHE A CA 1
ATOM 737 C C . PHE A 1 93 ? -8.583 -2.937 11.143 1.00 97.38 93 PHE A C 1
ATOM 739 O O . PHE A 1 93 ? -8.253 -3.369 10.041 1.00 97.38 93 PHE A O 1
ATOM 746 N N . ARG A 1 94 ? -9.816 -2.457 11.366 1.00 97.12 94 ARG A N 1
ATOM 747 C CA . ARG A 1 94 ? -10.835 -2.342 10.306 1.00 97.12 94 ARG A CA 1
ATOM 748 C C . ARG A 1 94 ? -10.403 -1.404 9.186 1.00 97.12 94 ARG A C 1
ATOM 750 O O . ARG A 1 94 ? -10.688 -1.690 8.029 1.00 97.12 94 ARG A O 1
ATOM 757 N N . THR A 1 95 ? -9.720 -0.301 9.506 1.00 97.38 95 THR A N 1
ATOM 758 C CA . THR A 1 95 ? -9.273 0.672 8.496 1.00 97.38 95 THR A CA 1
ATOM 759 C C . THR A 1 95 ? -8.372 0.035 7.433 1.00 97.38 95 THR A C 1
ATOM 761 O O . THR A 1 95 ? -8.720 0.097 6.255 1.00 97.38 95 THR A O 1
ATOM 764 N N . PRO A 1 96 ? -7.228 -0.585 7.786 1.00 97.50 96 PRO A N 1
ATOM 765 C CA . PRO A 1 96 ? -6.357 -1.196 6.789 1.00 97.50 96 PRO A CA 1
ATOM 766 C C . PRO A 1 96 ? -6.893 -2.515 6.211 1.00 97.50 96 PRO A C 1
ATOM 768 O O . PRO A 1 96 ? -6.381 -2.936 5.174 1.00 97.50 96 PRO A O 1
ATOM 771 N N . GLU A 1 97 ? -7.932 -3.136 6.791 1.00 97.94 97 GLU A N 1
ATOM 772 C CA . GLU A 1 97 ? -8.580 -4.324 6.201 1.00 97.94 97 GLU A CA 1
ATOM 773 C C . GLU A 1 97 ? -9.132 -4.037 4.800 1.00 97.94 97 GLU A C 1
ATOM 775 O O . GLU A 1 97 ? -9.136 -4.919 3.953 1.00 97.94 97 GLU A O 1
ATOM 780 N N . VAL A 1 98 ? -9.483 -2.785 4.495 1.00 97.62 98 VAL A N 1
ATOM 781 C CA . VAL A 1 98 ? -9.903 -2.341 3.155 1.00 97.62 98 VAL A CA 1
ATOM 782 C C . VAL A 1 98 ? -8.870 -2.669 2.060 1.00 97.62 98 VAL A C 1
ATOM 784 O O . VAL A 1 98 ? -9.238 -2.840 0.900 1.00 97.62 98 VAL A O 1
ATOM 787 N N . LEU A 1 99 ? -7.581 -2.802 2.403 1.00 97.94 99 LEU A N 1
ATOM 788 C CA . LEU A 1 99 ? -6.551 -3.263 1.462 1.00 97.94 99 LEU A CA 1
ATOM 789 C C . LEU A 1 99 ? -6.765 -4.720 1.026 1.00 97.94 99 LEU A C 1
ATOM 791 O O . LEU A 1 99 ? -6.412 -5.084 -0.093 1.00 97.94 99 LEU A O 1
ATOM 795 N N . PHE A 1 100 ? -7.312 -5.554 1.908 1.00 97.88 100 PHE A N 1
ATOM 796 C CA . PHE A 1 100 ? -7.610 -6.963 1.660 1.00 97.88 100 PHE A CA 1
ATOM 797 C C . PHE A 1 100 ? -9.065 -7.150 1.218 1.00 97.88 100 PHE A C 1
ATOM 799 O O . PHE A 1 100 ? -9.330 -7.981 0.359 1.00 97.88 100 PHE A O 1
ATOM 806 N N . GLN A 1 101 ? -9.984 -6.322 1.713 1.00 96.81 101 GLN A N 1
ATOM 807 C CA . GLN A 1 101 ? -11.409 -6.361 1.397 1.00 96.81 101 GLN A CA 1
ATOM 808 C C . GLN A 1 101 ? -11.916 -4.989 0.908 1.00 96.81 101 GLN A C 1
ATOM 810 O O . GLN A 1 101 ? -12.587 -4.266 1.652 1.00 96.81 101 GLN A O 1
ATOM 815 N N . PRO A 1 102 ? -11.653 -4.611 -0.359 1.00 96.81 102 PRO A N 1
ATOM 816 C CA . PRO A 1 102 ? -12.115 -3.336 -0.925 1.00 96.81 102 PRO A CA 1
ATOM 817 C C . PRO A 1 102 ? -13.641 -3.141 -0.895 1.00 96.81 102 PRO A C 1
ATOM 819 O O . PRO A 1 102 ? -14.128 -2.007 -0.884 1.00 96.81 102 PRO A O 1
ATOM 822 N N . ALA A 1 103 ? -14.404 -4.234 -0.810 1.00 95.81 103 ALA A N 1
ATOM 823 C CA . ALA A 1 103 ? -15.858 -4.216 -0.683 1.00 95.81 103 ALA A CA 1
ATOM 824 C C . ALA A 1 103 ? -16.356 -3.436 0.553 1.00 95.81 103 ALA A C 1
ATOM 826 O O . ALA A 1 103 ? -17.451 -2.878 0.513 1.00 95.81 103 ALA A O 1
ATOM 827 N N . LEU A 1 104 ? -15.545 -3.310 1.614 1.00 92.88 104 LEU A N 1
ATOM 828 C CA . LEU A 1 104 ? -15.878 -2.528 2.817 1.00 92.88 104 LEU A CA 1
ATOM 829 C C . LEU A 1 104 ? -16.133 -1.039 2.526 1.00 92.88 104 LEU A C 1
ATOM 831 O O . LEU A 1 104 ? -16.877 -0.375 3.249 1.00 92.88 104 LEU A O 1
ATOM 835 N N . ILE A 1 105 ? -15.540 -0.515 1.450 1.00 95.06 105 ILE A N 1
ATOM 836 C CA . ILE A 1 105 ? -15.770 0.854 0.969 1.00 95.06 105 ILE A CA 1
ATOM 837 C C . ILE A 1 105 ? -16.637 0.894 -0.296 1.00 95.06 105 ILE A C 1
ATOM 839 O O . ILE A 1 105 ? -16.705 1.925 -0.960 1.00 95.06 105 ILE A O 1
ATOM 843 N N . GLY A 1 106 ? -17.289 -0.219 -0.642 1.00 93.31 106 GLY A N 1
ATOM 844 C CA . GLY A 1 106 ? -18.123 -0.343 -1.836 1.00 93.31 106 GLY A CA 1
ATOM 845 C C . GLY A 1 106 ? -17.340 -0.389 -3.150 1.00 93.31 106 GLY A C 1
ATOM 846 O O . GLY A 1 106 ? -17.915 -0.103 -4.196 1.00 93.31 106 GLY A O 1
ATOM 847 N N . LYS A 1 107 ? -16.036 -0.713 -3.126 1.00 93.06 107 LYS A N 1
ATOM 848 C CA . LYS A 1 107 ? -15.255 -0.907 -4.356 1.00 93.06 107 LYS A CA 1
ATOM 849 C C . LYS A 1 107 ? -15.289 -2.369 -4.789 1.00 93.06 107 LYS A C 1
ATOM 851 O O . LYS A 1 107 ? -14.844 -3.248 -4.055 1.00 93.06 107 LYS A O 1
ATOM 856 N N . GLU A 1 108 ? -15.737 -2.604 -6.019 1.00 92.62 108 GLU A N 1
ATOM 857 C CA . GLU A 1 108 ? -15.644 -3.898 -6.706 1.00 92.62 108 GLU A CA 1
ATOM 858 C C . GLU A 1 108 ? -14.221 -4.113 -7.244 1.00 92.62 108 GLU A C 1
ATOM 860 O O . GLU A 1 108 ? -13.959 -4.084 -8.444 1.00 92.62 108 GLU A O 1
ATOM 865 N N . ALA A 1 109 ? -13.264 -4.264 -6.332 1.00 93.62 109 ALA A N 1
ATOM 866 C CA . ALA A 1 109 ? -11.873 -4.536 -6.658 1.00 93.62 109 ALA A CA 1
ATOM 867 C C . ALA A 1 109 ? -11.338 -5.679 -5.795 1.00 93.62 109 ALA A C 1
ATOM 869 O O . ALA A 1 109 ? -11.791 -5.891 -4.670 1.00 93.62 109 ALA A O 1
ATOM 870 N N . SER A 1 110 ? -10.353 -6.404 -6.318 1.00 95.69 110 SER A N 1
ATOM 871 C CA . SER A 1 110 ? -9.648 -7.436 -5.560 1.00 95.69 110 SER A CA 1
ATOM 872 C C . SER A 1 110 ? -8.701 -6.813 -4.535 1.00 95.69 110 SER A C 1
ATOM 874 O O . SER A 1 110 ? -8.141 -5.736 -4.763 1.00 95.69 110 SER A O 1
ATOM 876 N N . GLY A 1 111 ? -8.483 -7.510 -3.420 1.00 97.12 111 GLY A N 1
ATOM 877 C CA . GLY A 1 111 ? -7.507 -7.093 -2.419 1.00 97.12 111 GLY A CA 1
ATOM 878 C C . GLY A 1 111 ? -6.071 -7.100 -2.954 1.00 97.12 111 GLY A C 1
ATOM 879 O O . GLY A 1 111 ? -5.765 -7.641 -4.020 1.00 97.12 111 GLY A O 1
ATOM 880 N N . ILE A 1 112 ? -5.145 -6.523 -2.189 1.00 97.94 112 ILE A N 1
ATOM 881 C CA . ILE A 1 112 ? -3.724 -6.456 -2.568 1.00 97.94 112 ILE A CA 1
ATOM 882 C C . ILE A 1 112 ? -3.066 -7.841 -2.681 1.00 97.94 112 ILE A C 1
ATOM 884 O O . ILE A 1 112 ? -2.169 -8.031 -3.504 1.00 97.94 112 ILE A O 1
ATOM 888 N N . HIS A 1 113 ? -3.523 -8.809 -1.886 1.00 97.69 113 HIS A N 1
ATOM 889 C CA . HIS A 1 113 ? -3.047 -10.191 -1.896 1.00 97.69 113 HIS A CA 1
ATOM 890 C C . HIS A 1 113 ? -3.464 -10.897 -3.192 1.00 97.69 113 HIS A C 1
ATOM 892 O O . HIS A 1 113 ? -2.601 -11.413 -3.902 1.00 97.69 113 HIS A O 1
ATOM 898 N N . ASP A 1 114 ? -4.739 -10.791 -3.574 1.00 97.25 114 ASP A N 1
ATOM 899 C CA . ASP A 1 114 ? -5.250 -11.278 -4.856 1.00 97.25 114 ASP A CA 1
ATOM 900 C C . ASP A 1 114 ? -4.563 -10.600 -6.038 1.00 97.25 114 ASP A C 1
ATOM 902 O O . ASP A 1 114 ? -4.087 -11.275 -6.945 1.00 97.25 114 ASP A O 1
ATOM 906 N N . CYS A 1 115 ? -4.437 -9.268 -6.029 1.00 97.44 115 CYS A N 1
ATOM 907 C CA . CYS A 1 115 ? -3.740 -8.543 -7.095 1.00 97.44 115 CYS A CA 1
ATOM 908 C C . CYS A 1 115 ? -2.294 -9.039 -7.265 1.00 97.44 115 CYS A C 1
ATOM 910 O O . CYS A 1 115 ? -1.805 -9.169 -8.390 1.00 97.44 115 CYS A O 1
ATOM 912 N N . THR A 1 116 ? -1.616 -9.343 -6.154 1.00 97.81 116 THR A N 1
ATOM 913 C CA . THR A 1 116 ? -0.252 -9.892 -6.156 1.00 97.81 116 THR A CA 1
ATOM 914 C C . THR A 1 116 ? -0.227 -11.335 -6.669 1.00 97.81 116 THR A C 1
ATOM 916 O O . THR A 1 116 ? 0.634 -11.704 -7.463 1.00 97.81 116 THR A O 1
ATOM 919 N N . PHE A 1 117 ? -1.193 -12.165 -6.292 1.00 97.44 117 PHE A N 1
ATOM 920 C CA . PHE A 1 117 ? -1.318 -13.508 -6.850 1.00 97.44 117 PHE A CA 1
ATOM 921 C C . PHE A 1 117 ? -1.576 -13.470 -8.366 1.00 97.44 117 PHE A C 1
ATOM 923 O O . PHE A 1 117 ? -0.875 -14.131 -9.132 1.00 97.44 117 PHE A O 1
ATOM 930 N N . GLN A 1 118 ? -2.509 -12.628 -8.818 1.00 96.62 118 GLN A N 1
ATOM 931 C CA . GLN A 1 118 ? -2.861 -12.4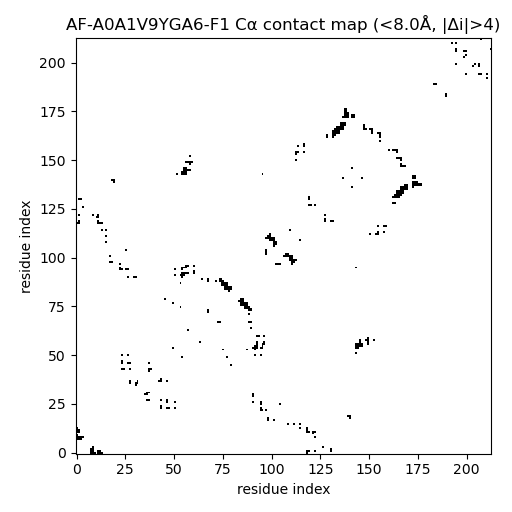71 -10.230 1.00 96.62 118 GLN A CA 1
ATOM 932 C C . GLN A 1 118 ? -1.695 -11.933 -11.067 1.00 96.62 118 GLN A C 1
ATOM 934 O O . GLN A 1 118 ? -1.483 -12.400 -12.184 1.00 96.62 118 GLN A O 1
ATOM 939 N N . THR A 1 119 ? -0.900 -10.987 -10.543 1.00 97.00 119 THR A N 1
ATOM 940 C CA . THR A 1 119 ? 0.291 -10.488 -11.258 1.00 97.00 119 THR A CA 1
ATOM 941 C C . THR A 1 119 ? 1.293 -11.619 -11.506 1.00 97.00 119 THR A C 1
ATOM 943 O O . THR A 1 119 ? 1.810 -11.742 -12.613 1.00 97.00 119 THR A O 1
ATOM 946 N N . ILE A 1 120 ? 1.497 -12.506 -10.526 1.00 97.12 120 ILE A N 1
ATOM 947 C CA . ILE A 1 120 ? 2.407 -13.654 -10.658 1.00 97.12 120 ILE A CA 1
ATOM 948 C C . ILE A 1 120 ? 1.808 -14.724 -11.582 1.00 97.12 120 ILE A C 1
ATOM 950 O O . ILE A 1 120 ? 2.523 -15.303 -12.394 1.00 97.12 120 ILE A O 1
ATOM 954 N N . MET A 1 121 ? 0.495 -14.960 -11.528 1.00 96.00 121 MET A N 1
ATOM 955 C CA . MET A 1 121 ? -0.183 -15.918 -12.411 1.00 96.00 121 MET A CA 1
ATOM 956 C C . MET A 1 121 ? -0.219 -15.492 -13.882 1.00 96.00 121 MET A C 1
ATOM 958 O O . MET A 1 121 ? -0.288 -16.354 -14.755 1.00 96.00 121 MET A O 1
ATOM 962 N N . LYS A 1 122 ? -0.140 -14.191 -14.176 1.00 97.00 122 LYS A N 1
ATOM 963 C CA . LYS A 1 122 ? 0.013 -13.676 -15.547 1.00 97.00 122 LYS A CA 1
ATOM 964 C C . LYS A 1 122 ? 1.422 -13.861 -16.115 1.00 97.00 122 LYS A C 1
ATOM 966 O O . LYS A 1 122 ? 1.591 -13.723 -17.319 1.00 97.00 122 LYS A O 1
ATOM 971 N N . CYS A 1 123 ? 2.408 -14.143 -15.265 1.00 96.94 123 CYS A N 1
ATOM 972 C CA . CYS A 1 123 ? 3.786 -14.386 -15.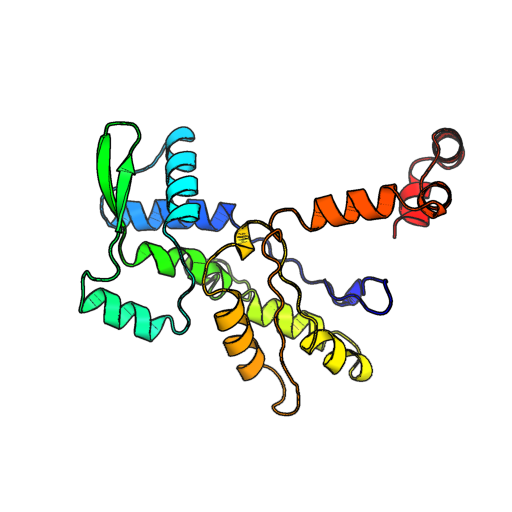676 1.00 96.94 123 CYS A CA 1
ATOM 973 C C . CYS A 1 123 ? 3.991 -15.850 -16.101 1.00 96.94 123 CYS A C 1
ATOM 975 O O . CYS A 1 123 ? 3.251 -16.747 -15.671 1.00 96.94 123 CYS A O 1
ATOM 977 N N . ASP A 1 1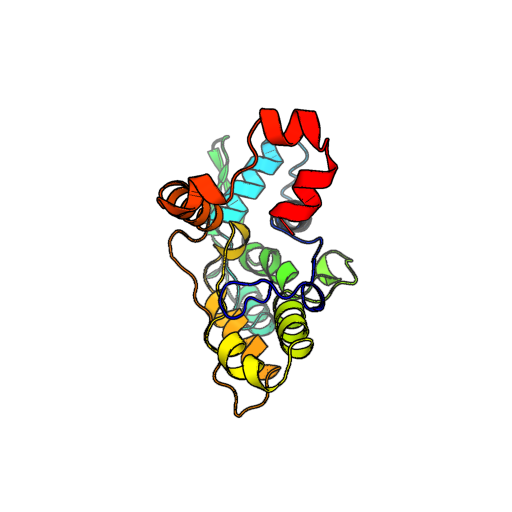24 ? 5.037 -16.099 -16.887 1.00 95.81 124 ASP A N 1
ATOM 978 C CA . ASP A 1 124 ? 5.437 -17.446 -17.302 1.00 95.81 124 ASP A CA 1
ATOM 979 C C . ASP A 1 124 ? 5.771 -18.334 -16.101 1.00 95.81 124 ASP A C 1
ATOM 981 O O . ASP A 1 124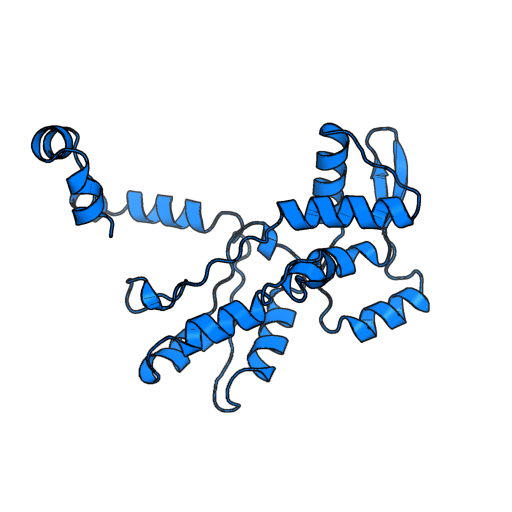 ? 6.325 -17.876 -15.100 1.00 95.81 124 ASP A O 1
ATOM 985 N N . VAL A 1 125 ? 5.419 -19.621 -16.193 1.00 94.62 125 VAL A N 1
ATOM 986 C CA . VAL A 1 125 ? 5.526 -20.584 -15.080 1.00 94.62 125 VAL A CA 1
ATOM 987 C C . VAL A 1 125 ? 6.950 -20.662 -14.524 1.00 94.62 125 VAL A C 1
ATOM 989 O O . VAL A 1 125 ? 7.116 -20.713 -13.303 1.00 94.62 125 VAL A O 1
ATOM 992 N N . ASP A 1 126 ? 7.951 -20.584 -15.399 1.00 95.38 126 ASP A N 1
ATOM 993 C CA . ASP A 1 126 ? 9.368 -20.730 -15.057 1.00 95.38 126 ASP A CA 1
ATOM 994 C C . ASP A 1 126 ? 9.874 -19.634 -14.109 1.00 95.38 126 ASP A C 1
ATOM 996 O O . ASP A 1 126 ? 10.737 -19.894 -13.272 1.00 95.38 126 ASP A O 1
ATOM 1000 N N . ILE A 1 127 ? 9.284 -18.434 -14.158 1.00 96.56 127 ILE A N 1
ATOM 1001 C CA . ILE A 1 127 ? 9.708 -17.299 -13.323 1.00 96.56 127 ILE A CA 1
ATOM 1002 C C . ILE A 1 127 ? 8.859 -17.122 -12.059 1.00 96.56 127 ILE A C 1
ATOM 1004 O O . ILE A 1 127 ? 9.244 -16.390 -11.145 1.00 96.56 127 ILE A O 1
ATOM 1008 N N . ARG A 1 128 ? 7.709 -17.805 -11.944 1.00 96.44 128 ARG A N 1
ATOM 1009 C CA . ARG A 1 128 ? 6.787 -17.627 -10.802 1.00 96.44 128 ARG A CA 1
ATOM 1010 C C . ARG A 1 128 ? 7.437 -17.953 -9.468 1.00 96.44 128 ARG A C 1
ATOM 1012 O O . ARG A 1 128 ? 7.178 -17.268 -8.482 1.00 96.44 128 ARG A O 1
ATOM 1019 N N . LYS A 1 129 ? 8.281 -18.987 -9.434 1.00 95.88 129 LYS A N 1
ATOM 1020 C CA . LYS A 1 129 ? 8.999 -19.396 -8.220 1.00 95.88 129 LYS A CA 1
ATOM 1021 C C . LYS A 1 129 ? 9.865 -18.258 -7.680 1.00 95.88 129 LYS A C 1
ATOM 1023 O O . LYS A 1 129 ? 9.827 -17.982 -6.479 1.00 95.88 129 LYS A O 1
ATOM 1028 N N . ASP A 1 130 ? 10.590 -17.581 -8.565 1.00 96.12 130 ASP A N 1
ATOM 1029 C CA . ASP A 1 130 ? 11.465 -16.471 -8.199 1.00 96.12 130 ASP A CA 1
ATOM 1030 C C . ASP A 1 130 ? 10.652 -15.258 -7.751 1.00 96.12 130 ASP A C 1
ATOM 1032 O O . ASP A 1 130 ? 10.986 -14.639 -6.740 1.00 96.12 130 ASP A O 1
ATOM 1036 N N . LEU A 1 131 ? 9.539 -14.966 -8.431 1.00 97.25 131 LEU A N 1
ATOM 1037 C CA . LEU A 1 131 ? 8.629 -13.887 -8.040 1.00 97.25 131 LEU A CA 1
ATOM 1038 C C . LEU A 1 131 ? 8.021 -14.123 -6.648 1.00 97.25 131 LEU A C 1
ATOM 1040 O O . LEU A 1 131 ? 8.024 -13.212 -5.820 1.00 97.25 131 LEU A O 1
ATOM 1044 N N . TYR A 1 132 ? 7.567 -15.343 -6.341 1.00 97.31 132 TYR A N 1
ATOM 1045 C CA . TYR A 1 132 ? 7.034 -15.691 -5.016 1.00 97.31 132 TYR A CA 1
ATOM 1046 C C . TYR A 1 132 ? 8.074 -15.587 -3.893 1.00 97.31 132 TYR A C 1
ATOM 1048 O O . TYR A 1 132 ? 7.734 -15.226 -2.762 1.00 97.31 132 TYR A O 1
ATOM 1056 N N . CYS A 1 133 ? 9.343 -15.868 -4.198 1.00 96.56 133 CYS A N 1
ATOM 1057 C CA . CYS A 1 133 ? 10.444 -15.756 -3.244 1.00 96.56 133 CYS A CA 1
ATOM 1058 C C . CYS A 1 133 ? 10.950 -14.315 -3.049 1.00 96.56 133 CYS A C 1
ATOM 1060 O O . CYS A 1 133 ? 11.793 -14.092 -2.177 1.00 96.56 133 CYS A O 1
ATOM 1062 N N . ASN A 1 134 ? 10.485 -13.347 -3.844 1.00 97.12 134 ASN A N 1
ATOM 1063 C CA . ASN A 1 134 ? 11.029 -11.987 -3.869 1.00 97.12 134 ASN A CA 1
ATOM 1064 C C . ASN A 1 134 ? 9.927 -10.919 -3.947 1.00 97.12 134 ASN A C 1
ATOM 1066 O O . ASN A 1 134 ? 10.004 -9.977 -4.734 1.00 97.12 134 ASN A O 1
ATOM 1070 N N . ILE A 1 135 ? 8.900 -11.033 -3.104 1.00 98.19 135 ILE A N 1
ATOM 1071 C CA . ILE A 1 135 ? 7.828 -10.035 -3.034 1.00 98.19 135 ILE A CA 1
ATOM 1072 C C . ILE A 1 135 ? 8.304 -8.866 -2.175 1.00 98.19 135 ILE A C 1
ATOM 1074 O O . ILE A 1 135 ? 8.503 -9.025 -0.976 1.00 98.19 135 ILE A O 1
ATOM 1078 N N . VAL A 1 136 ? 8.477 -7.685 -2.767 1.00 98.00 136 VAL A N 1
ATOM 1079 C CA . VAL A 1 136 ? 8.986 -6.498 -2.063 1.00 98.00 136 VAL A CA 1
ATOM 1080 C C . VAL A 1 136 ? 7.865 -5.488 -1.831 1.00 98.00 136 VAL A C 1
ATOM 1082 O O . VAL A 1 136 ? 7.203 -5.053 -2.773 1.00 98.00 136 VAL A O 1
ATOM 1085 N N . LEU A 1 137 ? 7.670 -5.080 -0.576 1.00 98.06 137 LEU A N 1
ATOM 1086 C CA . LEU A 1 137 ? 6.729 -4.026 -0.204 1.00 98.06 137 LEU A CA 1
ATOM 1087 C C . LEU A 1 137 ? 7.394 -2.650 -0.294 1.00 98.06 137 LEU A C 1
ATOM 1089 O O . LEU A 1 137 ? 8.494 -2.443 0.220 1.00 98.06 137 LEU A O 1
ATOM 1093 N N . SER A 1 138 ? 6.701 -1.695 -0.913 1.00 97.69 138 SER A N 1
ATOM 1094 C CA . SER A 1 138 ? 7.147 -0.307 -1.041 1.00 97.69 138 SER A CA 1
ATOM 1095 C C . SER A 1 138 ? 5.974 0.670 -0.953 1.00 97.69 138 SER A C 1
ATOM 1097 O O . SER A 1 138 ? 4.852 0.349 -1.343 1.00 97.69 138 SER A O 1
ATOM 1099 N N . GLY A 1 139 ? 6.241 1.878 -0.452 1.00 96.38 139 GLY A N 1
ATOM 1100 C CA . GLY A 1 139 ? 5.275 2.967 -0.340 1.00 96.38 139 GLY A CA 1
ATOM 1101 C C . GLY A 1 139 ? 4.645 3.091 1.048 1.00 96.38 139 GLY A C 1
ATOM 1102 O O . GLY A 1 139 ? 4.578 2.135 1.822 1.00 96.38 139 GLY A O 1
ATOM 1103 N N . GLY A 1 140 ? 4.163 4.296 1.369 1.00 96.44 140 GLY A N 1
ATOM 1104 C CA . GLY A 1 140 ? 3.691 4.653 2.714 1.00 96.44 140 GLY A CA 1
ATOM 1105 C C . GLY A 1 140 ? 2.532 3.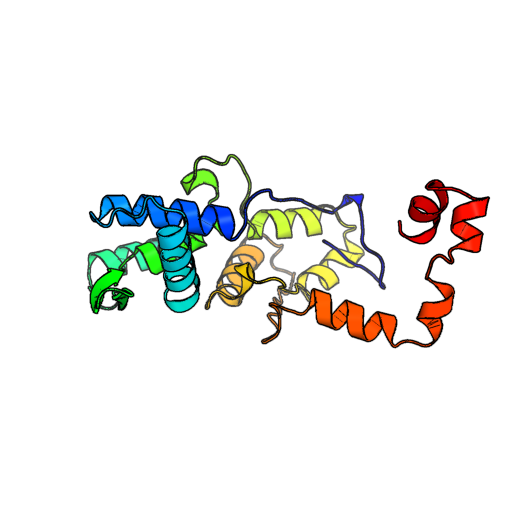795 3.235 1.00 96.44 140 GLY A C 1
ATOM 1106 O O . GLY A 1 140 ? 2.495 3.469 4.415 1.00 96.44 140 GLY A O 1
ATOM 1107 N N . THR A 1 141 ? 1.621 3.350 2.368 1.00 97.50 141 THR A N 1
ATOM 1108 C CA . THR A 1 141 ? 0.489 2.488 2.763 1.00 97.50 141 THR A CA 1
ATOM 1109 C C . THR A 1 141 ? 0.917 1.061 3.134 1.00 97.50 141 THR A C 1
ATOM 1111 O O . THR A 1 141 ? 0.146 0.335 3.746 1.00 97.50 141 THR A O 1
ATOM 1114 N N . THR A 1 142 ? 2.163 0.669 2.848 1.00 97.88 142 THR A N 1
ATOM 1115 C CA . THR A 1 142 ? 2.734 -0.609 3.309 1.00 97.88 142 THR A CA 1
ATOM 1116 C C . THR A 1 142 ? 3.428 -0.502 4.673 1.00 97.88 142 THR A C 1
ATOM 1118 O O . THR A 1 142 ? 4.072 -1.447 5.128 1.00 97.88 142 THR A O 1
ATOM 1121 N N . MET A 1 143 ? 3.351 0.654 5.340 1.00 97.75 143 MET A N 1
ATOM 1122 C CA . MET A 1 143 ? 4.027 0.880 6.622 1.00 97.75 143 MET A CA 1
ATOM 1123 C C . MET A 1 143 ? 3.292 0.281 7.825 1.00 97.75 143 MET A C 1
ATOM 1125 O O . MET A 1 143 ? 3.873 0.234 8.906 1.00 97.75 143 MET A O 1
ATOM 1129 N N . TYR A 1 144 ? 2.062 -0.210 7.651 1.00 97.75 144 TYR A N 1
ATOM 1130 C CA . TYR A 1 144 ? 1.298 -0.803 8.747 1.00 97.75 144 TYR A CA 1
ATOM 1131 C C . TYR A 1 144 ? 2.018 -2.017 9.355 1.00 97.75 144 TYR A C 1
ATOM 1133 O O . TYR A 1 144 ? 2.452 -2.908 8.613 1.00 97.75 144 TYR A O 1
ATOM 1141 N N . PRO A 1 145 ? 2.117 -2.095 10.694 1.00 97.94 145 PRO A N 1
ATOM 1142 C CA . PRO A 1 145 ? 2.543 -3.311 11.376 1.00 97.94 145 PRO A CA 1
ATOM 1143 C C . PRO A 1 145 ? 1.644 -4.494 10.990 1.00 97.94 145 PRO A C 1
ATOM 1145 O O . PRO A 1 145 ? 0.436 -4.315 10.841 1.00 97.94 145 PRO A O 1
ATOM 1148 N N . GLY A 1 146 ? 2.220 -5.685 10.815 1.00 97.31 146 GLY A N 1
ATOM 1149 C CA . GLY A 1 146 ? 1.479 -6.905 10.466 1.00 97.31 146 GLY A CA 1
ATOM 1150 C C . GLY A 1 146 ? 1.236 -7.124 8.966 1.00 97.31 146 GLY A C 1
ATOM 1151 O O . GLY A 1 146 ? 0.765 -8.194 8.575 1.00 97.31 146 GLY A O 1
ATOM 1152 N N . ILE A 1 147 ? 1.555 -6.152 8.094 1.00 97.94 147 ILE A N 1
ATOM 1153 C CA . ILE A 1 147 ? 1.288 -6.293 6.652 1.00 97.94 147 ILE A CA 1
ATOM 1154 C C . ILE A 1 147 ? 2.060 -7.451 6.017 1.00 97.94 147 ILE A C 1
ATOM 1156 O O . ILE A 1 147 ? 1.532 -8.131 5.142 1.00 97.94 147 ILE A O 1
ATOM 1160 N N . SER A 1 148 ? 3.309 -7.673 6.434 1.00 97.44 148 SER A N 1
ATOM 1161 C CA . SER A 1 148 ? 4.182 -8.676 5.820 1.00 97.44 148 SER A CA 1
ATOM 1162 C C . SER A 1 148 ? 3.700 -10.080 6.172 1.00 97.44 148 SER A C 1
ATOM 1164 O O . SER A 1 148 ? 3.633 -10.961 5.315 1.00 97.44 148 SER A O 1
ATOM 1166 N N . GLU A 1 149 ? 3.312 -10.264 7.429 1.00 97.81 149 GLU A N 1
ATOM 1167 C CA . GLU A 1 149 ? 2.770 -11.488 7.997 1.00 97.81 149 GLU A CA 1
ATOM 1168 C C . GLU A 1 149 ? 1.419 -11.821 7.363 1.00 97.81 149 GLU A C 1
ATOM 1170 O O . GLU A 1 149 ? 1.238 -12.933 6.863 1.00 97.81 149 GLU A O 1
ATOM 1175 N N . ARG A 1 150 ? 0.503 -10.843 7.288 1.00 98.06 150 ARG A N 1
ATOM 1176 C CA . ARG A 1 150 ? -0.803 -11.025 6.640 1.00 98.06 150 ARG A CA 1
ATOM 1177 C C . ARG A 1 150 ? -0.655 -11.330 5.152 1.00 98.06 150 ARG A C 1
ATOM 1179 O O . ARG A 1 150 ? -1.227 -12.308 4.689 1.00 98.06 150 ARG A O 1
ATOM 1186 N N . MET A 1 151 ? 0.164 -10.575 4.414 1.00 98.00 151 MET A N 1
ATOM 1187 C CA . MET A 1 151 ? 0.434 -10.859 2.997 1.00 98.00 151 MET A CA 1
ATOM 1188 C C . MET A 1 151 ? 1.020 -12.257 2.792 1.00 98.00 151 MET A C 1
ATOM 1190 O O . MET A 1 151 ? 0.628 -12.949 1.858 1.00 98.00 151 MET A O 1
ATOM 1194 N N . THR A 1 152 ? 1.932 -12.690 3.667 1.00 97.81 152 THR A N 1
ATOM 1195 C CA . THR A 1 152 ? 2.509 -14.038 3.595 1.00 97.81 152 THR A CA 1
ATOM 1196 C C . THR A 1 152 ? 1.442 -15.106 3.835 1.00 97.81 152 THR A C 1
ATOM 1198 O O . THR A 1 152 ? 1.385 -16.064 3.066 1.00 97.81 152 THR A O 1
ATOM 1201 N N . LYS A 1 153 ? 0.572 -14.937 4.845 1.00 97.56 153 LYS A N 1
ATOM 1202 C CA . LYS A 1 153 ? -0.551 -15.851 5.128 1.00 97.56 153 LYS A CA 1
ATOM 1203 C C . LYS A 1 153 ? -1.483 -15.976 3.919 1.00 97.56 153 LYS A C 1
ATOM 1205 O O . LYS A 1 153 ? -1.702 -17.089 3.451 1.00 97.56 153 LYS A O 1
ATOM 1210 N N . GLU A 1 154 ? -1.963 -14.852 3.387 1.00 97.81 154 GLU A N 1
ATOM 1211 C CA . GLU A 1 154 ? -2.911 -14.837 2.261 1.00 97.81 154 GLU A CA 1
ATOM 1212 C C . GLU A 1 154 ? -2.304 -15.447 0.991 1.00 97.81 154 GLU A C 1
ATOM 1214 O O . GLU A 1 154 ? -2.896 -16.309 0.346 1.00 97.81 154 GLU A O 1
ATOM 1219 N N . LEU A 1 155 ? -1.071 -15.067 0.648 1.00 97.56 155 LEU A N 1
ATOM 1220 C CA . LEU A 1 155 ? -0.407 -15.602 -0.541 1.00 97.56 155 LEU A CA 1
ATOM 1221 C C . LEU A 1 155 ? -0.062 -17.084 -0.409 1.00 97.56 155 LEU A C 1
ATOM 1223 O O . LEU A 1 155 ? -0.088 -17.791 -1.411 1.00 97.56 155 LEU A O 1
ATOM 1227 N N . THR A 1 156 ? 0.239 -17.564 0.799 1.00 97.00 156 THR A N 1
ATOM 1228 C CA . THR A 1 156 ? 0.466 -18.997 1.042 1.00 97.00 156 THR A CA 1
ATOM 1229 C C . THR A 1 156 ? -0.821 -19.801 0.856 1.00 97.00 156 THR A C 1
ATOM 1231 O O . THR A 1 156 ? -0.757 -20.931 0.387 1.00 97.00 156 THR A O 1
ATOM 1234 N N . ALA A 1 157 ? -1.982 -19.223 1.182 1.00 96.50 157 ALA A N 1
ATOM 1235 C CA . ALA A 1 157 ? -3.277 -19.861 0.953 1.00 96.50 157 ALA A CA 1
ATOM 1236 C C . ALA A 1 157 ? -3.666 -19.903 -0.537 1.00 96.50 157 ALA A C 1
ATOM 1238 O O . ALA A 1 157 ? -4.295 -20.863 -0.975 1.00 96.50 157 ALA A O 1
ATOM 1239 N N . LEU A 1 158 ? -3.285 -18.883 -1.317 1.00 95.81 158 LEU A N 1
ATOM 1240 C CA . LEU A 1 158 ? -3.603 -18.787 -2.748 1.00 95.81 158 LEU A CA 1
ATOM 1241 C C . LEU A 1 158 ? -2.617 -19.538 -3.656 1.00 95.81 158 LEU A C 1
ATOM 1243 O O . LEU A 1 158 ? -3.001 -20.055 -4.706 1.00 95.81 158 LEU A O 1
ATOM 1247 N N . ALA A 1 159 ? -1.331 -19.551 -3.307 1.00 94.06 159 ALA A N 1
ATOM 1248 C CA . ALA A 1 159 ? -0.292 -20.144 -4.138 1.00 94.06 159 ALA A CA 1
ATOM 1249 C C . ALA A 1 159 ? -0.272 -21.683 -4.038 1.00 94.06 159 ALA A C 1
ATOM 1251 O O . ALA A 1 159 ? -0.656 -22.251 -3.016 1.00 94.06 159 ALA A O 1
ATOM 1252 N N . PRO A 1 160 ? 0.239 -22.388 -5.067 1.00 91.56 160 PRO A N 1
ATOM 1253 C CA . PRO A 1 160 ? 0.481 -23.825 -4.976 1.00 91.56 160 PRO A CA 1
ATOM 1254 C C . PRO A 1 160 ? 1.382 -24.168 -3.781 1.00 91.56 160 PRO A C 1
ATOM 1256 O O . PRO A 1 160 ? 2.392 -23.502 -3.562 1.00 91.56 160 PRO A O 1
ATOM 1259 N N . SER A 1 161 ? 1.076 -25.250 -3.061 1.00 90.06 161 SER A N 1
ATOM 1260 C CA . SER A 1 161 ? 1.767 -25.648 -1.818 1.00 90.06 161 SER A CA 1
ATOM 1261 C C . SER A 1 161 ? 3.270 -25.922 -1.968 1.00 90.06 161 SER A C 1
ATOM 1263 O O . SER A 1 161 ? 4.004 -25.934 -0.982 1.00 90.06 161 SER A O 1
ATOM 1265 N N . THR A 1 162 ? 3.753 -26.123 -3.195 1.00 90.88 162 THR A N 1
ATOM 1266 C CA . THR A 1 162 ? 5.176 -26.292 -3.517 1.00 90.88 162 THR A CA 1
ATOM 1267 C C . THR A 1 162 ? 5.950 -24.971 -3.567 1.00 90.88 162 THR A C 1
ATOM 1269 O O . THR A 1 162 ? 7.181 -24.988 -3.630 1.00 90.88 162 THR A O 1
ATOM 1272 N N . MET A 1 163 ? 5.260 -23.827 -3.596 1.00 92.56 163 MET A N 1
ATOM 1273 C CA . MET A 1 163 ? 5.878 -22.505 -3.674 1.00 92.56 163 MET A CA 1
ATOM 1274 C C . MET A 1 163 ? 6.267 -22.009 -2.283 1.00 92.56 163 MET A C 1
ATOM 1276 O O . MET A 1 163 ? 5.477 -22.036 -1.343 1.00 92.56 163 MET A O 1
ATOM 1280 N N . LYS A 1 164 ? 7.491 -21.493 -2.158 1.00 94.62 164 LYS A N 1
ATOM 1281 C CA . LYS A 1 164 ? 7.927 -20.785 -0.955 1.00 94.62 164 LYS A CA 1
ATOM 1282 C C . LYS A 1 164 ? 7.606 -19.303 -1.108 1.00 94.62 164 LYS A C 1
ATOM 1284 O O . LYS A 1 164 ? 8.146 -18.648 -1.994 1.00 94.62 164 LYS A O 1
ATOM 1289 N N . ILE A 1 165 ? 6.766 -18.778 -0.222 1.00 96.94 165 ILE A N 1
ATOM 1290 C CA . ILE A 1 165 ? 6.416 -17.357 -0.203 1.00 96.94 165 ILE A CA 1
ATOM 1291 C C . ILE A 1 165 ? 7.398 -16.605 0.689 1.00 96.94 165 ILE A C 1
ATOM 1293 O O . ILE A 1 165 ? 7.650 -17.002 1.828 1.00 96.94 165 ILE A O 1
ATOM 1297 N N . LYS A 1 166 ? 7.956 -15.506 0.180 1.00 97.75 166 LYS A N 1
ATOM 1298 C CA . LYS A 1 166 ? 8.778 -14.589 0.971 1.00 97.75 166 LYS A CA 1
ATOM 1299 C C . LYS A 1 166 ? 8.405 -13.151 0.639 1.00 97.75 166 LYS A C 1
ATOM 1301 O O . LYS A 1 166 ? 8.656 -12.665 -0.463 1.00 97.75 166 LYS A O 1
ATOM 1306 N N . VAL A 1 167 ? 7.850 -12.478 1.641 1.00 98.12 167 VAL A N 1
ATOM 1307 C CA . VAL A 1 167 ? 7.546 -11.048 1.609 1.00 98.12 167 VAL A CA 1
ATOM 1308 C C . VAL A 1 167 ? 8.663 -10.292 2.325 1.00 98.12 167 VAL A C 1
ATOM 1310 O O . VAL A 1 167 ? 9.052 -10.631 3.441 1.00 98.12 167 VAL A O 1
ATOM 1313 N N . VAL A 1 168 ? 9.215 -9.287 1.656 1.00 97.25 168 VAL A N 1
ATOM 1314 C CA . VAL A 1 168 ? 10.303 -8.436 2.130 1.00 97.25 168 VAL A CA 1
ATOM 1315 C C . VAL A 1 168 ? 9.751 -7.034 2.339 1.00 97.25 168 VAL A C 1
ATOM 1317 O O . VAL A 1 168 ? 9.293 -6.387 1.399 1.00 97.25 168 VAL A O 1
ATOM 1320 N N . ALA A 1 169 ? 9.828 -6.549 3.574 1.00 96.50 169 ALA A N 1
ATOM 1321 C CA . ALA A 1 169 ? 9.388 -5.214 3.957 1.00 96.50 169 ALA A CA 1
ATOM 1322 C C . ALA A 1 169 ? 10.579 -4.410 4.508 1.00 96.50 169 ALA A C 1
ATOM 1324 O O . ALA A 1 169 ? 10.815 -4.426 5.717 1.00 96.50 169 ALA A O 1
ATOM 1325 N N . PRO A 1 170 ? 11.356 -3.714 3.654 1.00 95.88 170 PRO A N 1
ATOM 1326 C CA . PRO A 1 170 ? 12.463 -2.884 4.123 1.00 95.88 170 PRO A CA 1
ATOM 1327 C C . PRO A 1 170 ? 11.987 -1.839 5.154 1.00 95.88 170 PRO A C 1
ATOM 1329 O O . PRO A 1 170 ? 10.880 -1.309 5.007 1.00 95.88 170 PRO A O 1
ATOM 1332 N N . PRO A 1 171 ? 12.780 -1.494 6.186 1.00 94.56 171 PRO A N 1
ATOM 1333 C CA . PRO A 1 171 ? 12.392 -0.466 7.158 1.00 94.56 171 PRO A CA 1
ATOM 1334 C C . PRO A 1 171 ? 12.121 0.896 6.501 1.00 94.56 171 PRO A C 1
ATOM 1336 O O . PRO A 1 171 ? 11.081 1.503 6.736 1.00 94.56 171 PRO A O 1
ATOM 1339 N N . GLU A 1 172 ? 12.981 1.300 5.562 1.00 94.50 172 GLU A N 1
ATOM 1340 C CA . GLU A 1 172 ? 12.896 2.569 4.818 1.00 94.50 172 GLU A CA 1
ATOM 1341 C C . GLU A 1 172 ? 11.950 2.510 3.600 1.00 94.50 172 GLU A C 1
ATOM 1343 O O . GLU A 1 172 ? 12.030 3.327 2.676 1.00 94.50 172 GLU A O 1
ATOM 1348 N N . ARG A 1 173 ? 11.027 1.536 3.556 1.00 96.56 173 ARG A N 1
ATOM 1349 C CA . ARG A 1 173 ? 10.199 1.257 2.366 1.00 96.56 173 ARG A CA 1
ATOM 1350 C C . ARG A 1 173 ? 9.268 2.383 1.931 1.00 96.56 173 ARG A C 1
ATOM 1352 O O . ARG A 1 173 ? 8.828 2.399 0.779 1.00 96.56 173 ARG A O 1
ATOM 1359 N N . LYS A 1 174 ? 9.011 3.353 2.813 1.00 95.62 174 LYS A N 1
ATOM 1360 C CA . LYS A 1 174 ? 8.307 4.603 2.487 1.00 95.62 174 LYS A CA 1
ATOM 1361 C C . LYS A 1 174 ? 9.032 5.399 1.397 1.00 95.62 174 LYS A C 1
ATOM 1363 O O . LYS A 1 174 ? 8.368 6.025 0.576 1.00 95.62 174 LYS A O 1
ATOM 1368 N N . TYR A 1 175 ? 10.363 5.331 1.365 1.00 95.31 175 TYR A N 1
ATOM 1369 C CA . TYR A 1 175 ? 11.216 6.105 0.463 1.00 95.31 175 TYR A CA 1
ATOM 1370 C C . TYR A 1 175 ? 11.990 5.240 -0.540 1.00 95.31 175 TYR A C 1
ATOM 1372 O O . TYR A 1 175 ? 12.775 5.785 -1.310 1.00 95.31 175 TYR A O 1
ATOM 1380 N N . SER A 1 176 ? 11.760 3.920 -0.596 1.00 95.94 176 SER A N 1
ATOM 1381 C CA . SER A 1 176 ? 12.501 3.011 -1.492 1.00 95.94 176 SER A CA 1
ATOM 1382 C C . SER A 1 176 ? 12.523 3.452 -2.952 1.00 95.94 176 SER A C 1
ATOM 1384 O O . SER A 1 176 ? 13.554 3.311 -3.600 1.00 95.94 176 SER A O 1
ATOM 1386 N N . VAL A 1 177 ? 11.423 4.013 -3.465 1.00 95.81 177 VAL A N 1
ATOM 1387 C CA . VAL A 1 177 ? 11.367 4.527 -4.844 1.00 95.81 177 VAL A CA 1
ATOM 1388 C C . VAL A 1 177 ? 12.367 5.670 -5.041 1.00 95.81 177 VAL A C 1
ATOM 1390 O O . VAL A 1 177 ? 13.123 5.673 -6.009 1.00 95.81 177 VAL A O 1
ATOM 1393 N N . TRP A 1 178 ? 12.412 6.614 -4.098 1.00 96.69 178 TRP A N 1
ATOM 1394 C CA . TRP A 1 178 ? 13.333 7.748 -4.152 1.00 96.69 178 TRP A CA 1
ATOM 1395 C C . TRP A 1 178 ? 14.789 7.307 -3.974 1.00 96.69 178 TRP A C 1
ATOM 1397 O O . TRP A 1 178 ? 15.656 7.735 -4.731 1.00 96.69 178 TRP A O 1
ATOM 1407 N N . ILE A 1 179 ? 15.048 6.390 -3.036 1.00 95.81 179 ILE A N 1
ATOM 1408 C CA . ILE A 1 179 ? 16.376 5.800 -2.819 1.00 95.81 179 ILE A CA 1
ATOM 1409 C C . ILE A 1 179 ? 16.861 5.097 -4.095 1.00 95.81 179 ILE A C 1
ATOM 1411 O O . ILE A 1 179 ? 17.993 5.311 -4.519 1.00 95.81 179 ILE A O 1
ATOM 1415 N N . GLY A 1 180 ? 15.997 4.314 -4.750 1.00 94.75 180 GLY A N 1
ATOM 1416 C CA . GLY A 1 180 ? 16.312 3.660 -6.020 1.00 94.75 180 GLY A CA 1
ATOM 1417 C C . GLY A 1 180 ? 16.672 4.657 -7.124 1.00 94.75 180 GLY A C 1
ATOM 1418 O O . GLY A 1 180 ? 17.675 4.471 -7.808 1.00 94.75 180 GLY A O 1
ATOM 1419 N N . GLY A 1 181 ? 15.913 5.752 -7.249 1.00 95.50 181 GLY A N 1
ATOM 1420 C CA . GLY A 1 181 ? 16.224 6.837 -8.187 1.00 95.50 181 GLY A CA 1
ATOM 1421 C C . GLY A 1 181 ? 17.557 7.531 -7.885 1.00 95.50 181 GLY A C 1
ATOM 1422 O O . GLY A 1 181 ? 18.346 7.769 -8.798 1.00 95.50 181 GLY A O 1
ATOM 1423 N N . SER A 1 182 ? 17.848 7.794 -6.608 1.00 97.06 182 SER A N 1
ATOM 1424 C CA . SER A 1 182 ? 19.122 8.377 -6.169 1.00 97.06 182 SER A CA 1
ATOM 1425 C C . SER A 1 182 ? 20.314 7.485 -6.536 1.00 97.06 182 SER A C 1
ATOM 1427 O O . SER A 1 182 ? 21.272 7.970 -7.142 1.00 97.06 182 SER A O 1
ATOM 1429 N N . ILE A 1 183 ? 20.224 6.178 -6.264 1.00 95.56 183 ILE A N 1
ATOM 1430 C CA . ILE A 1 183 ? 21.257 5.203 -6.641 1.00 95.56 183 ILE A CA 1
ATOM 1431 C C . ILE A 1 183 ? 21.424 5.165 -8.162 1.00 95.56 183 ILE A C 1
ATOM 1433 O O . ILE A 1 183 ? 22.542 5.328 -8.644 1.00 95.56 183 ILE A O 1
ATOM 1437 N N . LEU A 1 184 ? 20.326 5.009 -8.914 1.00 93.62 184 LEU A N 1
ATOM 1438 C CA . LEU A 1 184 ? 20.349 4.932 -10.378 1.00 93.62 184 LEU A CA 1
ATOM 1439 C C . LEU A 1 184 ? 21.010 6.168 -10.998 1.00 93.62 184 LEU A C 1
ATOM 1441 O O . LEU A 1 184 ? 21.862 6.026 -11.869 1.00 93.62 184 LEU A O 1
ATOM 1445 N N . SER A 1 185 ? 20.666 7.363 -10.509 1.00 95.00 185 SER A N 1
ATOM 1446 C CA . SER A 1 185 ? 21.228 8.631 -10.996 1.00 95.00 185 SER A CA 1
ATOM 1447 C C . SER A 1 185 ? 22.716 8.818 -10.686 1.00 95.00 185 SER A C 1
ATOM 1449 O O . SER A 1 185 ? 23.387 9.604 -11.349 1.00 95.00 185 SER A O 1
ATOM 1451 N N . SER A 1 186 ? 23.239 8.084 -9.700 1.00 95.25 186 SER A N 1
ATOM 1452 C CA . SER A 1 186 ? 24.649 8.134 -9.299 1.00 95.25 186 SER A CA 1
ATOM 1453 C C . SER A 1 186 ? 25.531 7.159 -10.086 1.00 95.25 186 SER A C 1
ATOM 1455 O O . SER A 1 186 ? 26.756 7.208 -9.967 1.00 95.25 186 SER A O 1
ATOM 1457 N N . LEU A 1 187 ? 24.942 6.262 -10.884 1.00 93.38 187 LEU A N 1
ATOM 1458 C CA . LEU A 1 187 ? 25.698 5.335 -11.722 1.00 93.38 187 LEU A CA 1
ATOM 1459 C C . LEU A 1 187 ? 26.319 6.067 -12.916 1.00 93.38 187 LEU A C 1
ATOM 1461 O O . LEU A 1 187 ? 25.673 6.884 -13.568 1.00 93.38 187 LEU A O 1
ATOM 1465 N N . SER A 1 188 ? 27.554 5.709 -13.276 1.00 92.12 188 SER A N 1
ATOM 1466 C CA . SER A 1 188 ? 28.229 6.265 -14.459 1.00 92.12 188 SER A CA 1
ATOM 1467 C C . SER A 1 188 ? 27.466 5.991 -15.761 1.00 92.12 188 SER A C 1
ATOM 1469 O O . SER A 1 188 ? 27.490 6.804 -16.683 1.00 92.12 188 SER A O 1
ATOM 1471 N N . THR A 1 189 ? 26.728 4.880 -15.820 1.00 91.12 189 THR A N 1
ATOM 1472 C CA . THR A 1 189 ? 25.871 4.503 -16.952 1.00 91.12 189 THR A CA 1
ATOM 1473 C C . THR A 1 189 ? 24.626 5.381 -17.094 1.00 91.12 189 THR A C 1
ATOM 1475 O O . THR A 1 189 ? 24.016 5.392 -18.161 1.00 91.12 189 THR A O 1
ATOM 1478 N N . PHE A 1 190 ? 24.250 6.165 -16.077 1.00 91.12 190 PHE A N 1
ATOM 1479 C CA . PHE A 1 190 ? 23.052 7.009 -16.121 1.00 91.12 190 PHE A CA 1
ATOM 1480 C C . PHE A 1 190 ? 23.095 8.064 -17.230 1.00 91.12 190 PHE A C 1
ATOM 1482 O O . PHE A 1 190 ? 22.077 8.340 -17.865 1.00 91.12 190 PHE A O 1
ATOM 1489 N N . GLN A 1 191 ? 24.287 8.580 -17.544 1.00 88.81 191 GLN A N 1
ATOM 1490 C CA . GLN A 1 191 ? 24.488 9.548 -18.628 1.00 88.81 191 GLN A CA 1
ATOM 1491 C C . GLN A 1 191 ? 24.137 8.985 -20.014 1.00 88.81 191 GLN A C 1
ATOM 1493 O O . GLN A 1 191 ? 23.866 9.745 -20.938 1.00 88.81 191 GLN A O 1
ATOM 1498 N N . GLN A 1 192 ? 24.134 7.659 -20.174 1.00 87.75 192 GLN A N 1
ATOM 1499 C CA . GLN A 1 192 ? 23.742 7.000 -21.423 1.00 87.75 192 GLN A CA 1
ATOM 1500 C C . GLN A 1 192 ? 22.224 6.773 -21.505 1.00 87.75 192 GLN A C 1
ATOM 1502 O O . GLN A 1 192 ? 21.698 6.527 -22.588 1.00 87.75 192 GLN A O 1
ATOM 1507 N N . MET A 1 193 ? 21.518 6.867 -20.374 1.00 87.75 193 MET A N 1
ATOM 1508 C CA . MET A 1 193 ? 20.086 6.574 -20.268 1.00 87.75 193 MET A CA 1
ATOM 1509 C C . MET A 1 193 ? 19.208 7.828 -20.352 1.00 87.75 193 MET A C 1
ATOM 1511 O O . MET A 1 193 ? 18.058 7.737 -20.781 1.00 87.75 193 MET A O 1
ATOM 1515 N N . TRP A 1 194 ? 19.717 9.001 -19.959 1.00 91.31 194 TRP A N 1
ATOM 1516 C CA . TRP A 1 194 ? 18.924 10.230 -19.988 1.00 91.31 194 TRP A CA 1
ATOM 1517 C C . TRP A 1 194 ? 18.652 10.742 -21.414 1.00 91.31 194 TRP A C 1
ATOM 1519 O O . TRP A 1 194 ? 19.247 10.304 -22.405 1.00 91.31 194 TRP A O 1
ATOM 1529 N N . ILE A 1 195 ? 17.722 11.688 -21.508 1.00 94.31 195 ILE A N 1
ATOM 1530 C CA . ILE A 1 195 ? 17.366 12.370 -22.751 1.00 94.31 195 ILE A CA 1
ATOM 1531 C C . ILE A 1 195 ? 17.932 13.779 -22.662 1.00 94.31 195 ILE A C 1
ATOM 1533 O O . ILE A 1 195 ? 17.566 14.538 -21.762 1.00 94.31 195 ILE A O 1
ATOM 1537 N N . SER A 1 196 ? 18.844 14.128 -23.567 1.00 94.44 196 SER A N 1
ATOM 1538 C CA . SER A 1 196 ? 19.377 15.490 -23.603 1.00 94.44 196 SER A CA 1
ATOM 1539 C C . SER A 1 196 ? 18.366 16.456 -24.225 1.00 94.44 196 SER A C 1
ATOM 1541 O O . SER A 1 196 ? 17.507 16.064 -25.017 1.00 94.44 196 SER A O 1
ATOM 1543 N N . LYS A 1 197 ? 18.501 17.750 -23.915 1.00 95.38 197 LYS A N 1
ATOM 1544 C CA . LYS A 1 197 ? 17.684 18.795 -24.545 1.00 95.38 197 LYS A CA 1
ATOM 1545 C C . LYS A 1 197 ? 17.797 18.759 -26.076 1.00 95.38 197 LYS A C 1
ATOM 1547 O O . LYS A 1 197 ? 16.782 18.857 -26.747 1.00 95.38 197 LYS A O 1
ATOM 1552 N N . ALA A 1 198 ? 19.008 18.580 -26.610 1.00 96.25 198 ALA A N 1
ATOM 1553 C CA . ALA A 1 198 ? 19.238 18.527 -28.054 1.00 96.25 198 ALA A CA 1
ATOM 1554 C C . ALA A 1 198 ? 18.510 17.341 -28.707 1.00 96.25 198 ALA A C 1
ATOM 1556 O O . ALA A 1 198 ? 17.786 17.524 -29.678 1.00 96.25 198 ALA A O 1
ATOM 1557 N N . GLU A 1 199 ? 18.615 16.145 -28.117 1.00 94.56 199 GLU A N 1
ATOM 1558 C CA . GLU A 1 199 ? 17.904 14.963 -28.620 1.00 94.56 199 GLU A CA 1
ATOM 1559 C C . GLU A 1 199 ? 16.375 15.154 -28.604 1.00 94.56 199 GLU A C 1
ATOM 1561 O O . GLU A 1 199 ? 15.676 14.692 -29.509 1.00 94.56 199 GLU A O 1
ATOM 1566 N N . TYR A 1 200 ? 15.850 15.831 -27.577 1.00 96.50 200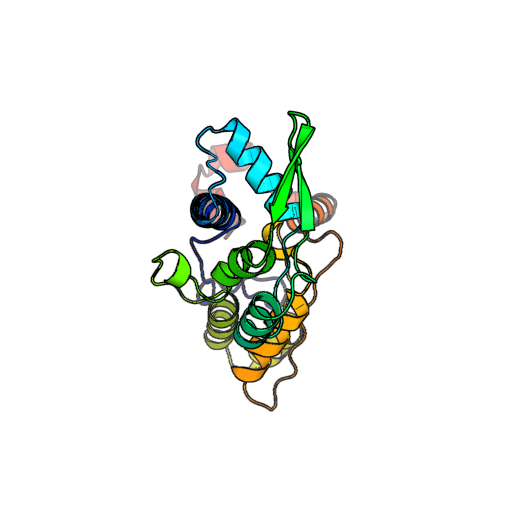 TYR A N 1
ATOM 1567 C CA . TYR A 1 200 ? 14.428 16.155 -27.481 1.00 96.50 200 TYR A CA 1
ATOM 1568 C C . TYR A 1 200 ? 13.994 17.203 -28.511 1.00 96.50 200 TYR A C 1
ATOM 1570 O O . TYR A 1 200 ? 12.946 17.039 -29.128 1.00 96.50 200 TYR A O 1
ATOM 1578 N N . ASP A 1 201 ? 14.790 18.250 -28.729 1.00 96.81 201 ASP A N 1
ATOM 1579 C CA . ASP A 1 201 ? 14.498 19.284 -29.726 1.00 96.81 201 ASP A CA 1
ATOM 1580 C C . ASP A 1 201 ? 14.468 18.699 -31.156 1.00 96.81 201 ASP A C 1
ATOM 1582 O O . ASP A 1 201 ? 13.670 19.138 -31.982 1.00 96.81 201 ASP A O 1
ATOM 1586 N N . GLU A 1 202 ? 15.283 17.675 -31.438 1.00 96.06 202 GLU A N 1
ATOM 1587 C CA . GLU A 1 202 ? 15.341 16.995 -32.741 1.00 96.06 202 GLU A CA 1
ATOM 1588 C C . GLU A 1 202 ? 14.220 15.966 -32.953 1.00 96.06 202 GLU A C 1
ATOM 1590 O O . GLU A 1 202 ? 13.608 15.910 -34.019 1.00 96.06 202 GLU A O 1
ATOM 1595 N N . SER A 1 203 ? 13.966 15.110 -31.958 1.00 94.06 203 SER A N 1
ATOM 1596 C CA . SER A 1 203 ? 13.030 13.975 -32.080 1.00 94.06 203 SER A CA 1
ATOM 1597 C C . SER A 1 203 ? 11.624 14.280 -31.547 1.00 94.06 203 SER A C 1
ATOM 1599 O O . SER A 1 203 ? 10.697 13.470 -31.690 1.00 94.06 203 SER A O 1
ATOM 1601 N N . GLY A 1 204 ? 11.462 15.430 -30.891 1.00 94.38 204 GLY A N 1
ATOM 1602 C CA . GLY A 1 204 ? 10.244 15.826 -30.204 1.00 94.38 204 GLY A CA 1
ATOM 1603 C C . GLY A 1 204 ? 9.850 14.856 -29.079 1.00 94.38 204 GLY A C 1
ATOM 1604 O O . GLY A 1 204 ? 10.655 14.040 -28.628 1.00 94.38 204 GLY A O 1
ATOM 1605 N N . PRO A 1 205 ? 8.576 14.874 -28.648 1.00 94.31 205 PRO A N 1
ATOM 1606 C CA . PRO A 1 205 ? 8.088 14.055 -27.532 1.00 94.31 205 PRO A CA 1
ATOM 1607 C C . PRO A 1 205 ? 8.259 12.538 -27.709 1.00 94.31 205 PRO A C 1
ATOM 1609 O O . PRO A 1 205 ? 8.330 11.802 -26.726 1.00 94.31 205 PRO A O 1
ATOM 1612 N N . SER A 1 206 ? 8.347 12.057 -28.954 1.00 94.06 206 SER A N 1
ATOM 1613 C CA . SER A 1 206 ? 8.430 10.625 -29.277 1.00 94.06 206 SER A CA 1
ATOM 1614 C C . SER A 1 206 ? 9.642 9.923 -28.650 1.00 94.06 206 SER A C 1
ATOM 1616 O O . SER A 1 206 ? 9.576 8.737 -28.322 1.00 94.06 206 SER A O 1
ATOM 1618 N N . ILE A 1 207 ? 10.734 10.659 -28.415 1.00 93.50 207 ILE A N 1
ATOM 1619 C CA . ILE A 1 207 ? 11.961 10.107 -27.836 1.00 93.50 207 ILE A CA 1
ATOM 1620 C C . ILE A 1 207 ? 11.767 9.566 -26.418 1.00 93.50 207 ILE A C 1
ATOM 1622 O O . ILE A 1 207 ? 12.432 8.600 -26.047 1.00 93.50 207 ILE A O 1
ATOM 1626 N N . VAL A 1 208 ? 10.830 10.136 -25.655 1.00 91.50 208 VAL A N 1
ATOM 1627 C CA . VAL A 1 208 ? 10.500 9.677 -24.299 1.00 91.50 208 VAL A CA 1
ATOM 1628 C C . VAL A 1 208 ? 9.929 8.265 -24.347 1.00 91.50 208 VAL A C 1
ATOM 1630 O O . VAL A 1 208 ? 10.361 7.396 -23.597 1.00 91.50 208 VAL A O 1
ATOM 1633 N N . HIS A 1 209 ? 9.019 8.002 -25.286 1.00 88.50 209 HIS A N 1
ATOM 1634 C CA . HIS A 1 209 ? 8.442 6.671 -25.463 1.00 88.50 209 HIS A CA 1
ATOM 1635 C C . HIS A 1 209 ? 9.473 5.643 -25.929 1.00 88.50 209 HIS A C 1
ATOM 1637 O O . HIS A 1 209 ? 9.380 4.491 -25.539 1.00 88.50 209 HIS A O 1
ATOM 1643 N N . ARG A 1 210 ? 10.467 6.061 -26.723 1.00 85.69 210 ARG A N 1
ATOM 1644 C CA . ARG A 1 210 ? 11.513 5.167 -27.240 1.00 85.69 210 ARG A CA 1
ATOM 1645 C C . ARG A 1 210 ? 12.585 4.815 -26.205 1.00 85.69 210 ARG A C 1
ATOM 1647 O O . ARG A 1 210 ? 13.137 3.725 -26.270 1.00 85.69 210 ARG A O 1
ATOM 1654 N N . LYS A 1 211 ? 12.961 5.756 -25.331 1.00 86.31 211 LYS A N 1
ATOM 1655 C CA . LYS A 1 211 ? 14.061 5.562 -24.365 1.00 86.31 211 LYS A CA 1
ATOM 1656 C C . LYS A 1 211 ? 13.593 5.082 -22.987 1.00 86.31 211 LYS A C 1
ATOM 1658 O O . LYS A 1 211 ? 14.400 4.505 -22.267 1.00 86.31 211 LYS A O 1
ATOM 1663 N N . CYS A 1 212 ? 12.342 5.336 -22.597 1.00 83.00 212 CYS A N 1
ATOM 1664 C CA . CYS A 1 212 ? 11.871 5.059 -21.235 1.00 83.00 212 CYS A CA 1
ATOM 1665 C C . CYS A 1 212 ? 10.936 3.846 -21.103 1.00 83.00 212 CYS A C 1
ATOM 1667 O O . CYS A 1 212 ? 10.621 3.490 -19.967 1.00 83.00 212 CYS A O 1
ATOM 1669 N N . PHE A 1 213 ? 10.474 3.246 -22.207 1.00 72.00 213 PHE A N 1
ATOM 1670 C CA . PHE A 1 213 ? 9.483 2.163 -22.208 1.00 72.00 213 PHE A CA 1
ATOM 1671 C C . PHE A 1 213 ? 9.846 1.044 -23.181 1.00 72.00 213 PHE A C 1
ATOM 1673 O O . PHE A 1 213 ? 10.452 1.353 -24.230 1.00 72.00 213 PHE A O 1
#

Sequence (213 aa):
VPIYEGYALPHAIVRLDLAGRDLTDYMMKILTERGYSFTTTAEREIVRDIKEKLTYIALDFDQEMKTAAESSGLEKSYELPDGNVIVIGNERFRTPEVLFQPALIGKEASGIHDCTFQTIMKCDVDIRKDLYCNIVLSGGTTMYPGISERMTKELTALAPSTMKIKVVAPPERKYSVWIGGSILSSLSTFQQMWISKAEYDESGPSIVHRKCF

Organism: NCBI:txid74557

Mean predicted aligned error: 4.29 Å

Secondary structure (DSSP, 8-state):
--EETTEE-GGG----S--HHHHHHHHHHHHHHTT----SHHHHHHHHHHHHHH----SSHHHHHHHHHH-GGG-EEEE-TTS-EEEE-THHHHHHHTTT-GGGGT-----HHHHHHHHHHTS-HHHHHHHHTTEE--SGGG-STTHHHHHHHHHHHHS-TTPPP-EE--TTTTTHHHHHHHHHHHSTTHHHHS--HHHHHHHTTHHHHHHH-

Radius of gyration: 21.01 Å; Cα contacts (8 Å, |Δi|>4): 246; chains: 1; bounding box: 48×47×58 Å

pLDDT: mean 94.89, std 3.18, range [72.0, 98.19]

Solvent-accessible surface area (backbone atoms only — not comparable to full-atom values): 12425 Å² total; per-residue (Å²): 116,52,68,57,98,90,41,72,46,74,90,26,50,70,87,73,103,70,51,61,66,58,37,36,57,49,40,42,53,59,37,36,78,76,68,49,80,62,85,49,78,69,45,48,52,52,46,42,50,50,47,72,73,64,33,32,37,56,78,47,61,71,61,50,52,51,49,50,75,77,35,73,86,66,48,44,77,46,75,44,99,86,69,51,74,45,78,46,42,66,62,29,35,55,34,56,40,37,51,59,41,25,57,81,78,72,39,98,52,77,15,59,50,54,48,52,50,52,30,44,68,62,43,62,76,89,52,34,60,59,50,39,51,59,37,73,52,64,36,65,75,62,65,41,52,45,46,56,60,28,45,41,54,51,42,55,72,72,44,64,89,89,59,61,75,34,62,44,70,57,90,64,17,63,44,44,70,58,53,50,51,55,56,50,67,68,38,84,67,35,77,77,63,62,82,51,71,66,59,38,74,73,55,39,78,60,49,56,59,66,68,76,101